Protein AF-A0A415V8I6-F1 (afdb_monomer_lite)

Foldseek 3Di:
DDLVVLLVVLLCQLVVVCVLVVLLVVLLVVLVCLQPPPPRDDDDDPDPPPPPDDDDADDDLVVLVPDDPPPCSVLLSLLNLLLVLLRSLLSLLVSLLVSLLVSQQDACPDPVVVVVVVVVDDPVSNLVSSLVSSLCSRLVSSLVSSVVSSVVCCVVVSPHDPSSVVLSVVLSVLSSLLSSLSSSVSSLQCRHPGNDPVSSVVSVVLQVVCRPDPVNDHSSVLSSVSSDSDPVVVNVVVSVVSSVVSNVVSVVVVVVVVVVVVVVVVVVD

Sequence (269 aa):
MRCEDMIKAEAYRVMKSKAPLLLIAAGFVLALLYSASYEPWRAYGTSDWLGDGVMGFFPNPQYGFGGIPGDLVKDGARYLSAVAPLAHSLFFPIVAVLVIGYAFRTPITGSQWLVSYARGMKTVQLLVARTLVSIVMLVGGFVLFSILVGAVQSASGIGMTMDMIGEFLLRLSLAALICTTLCLLLVLAISLFGNGAFVLSFIILLLYLGYGNPNMPLHLTWLATLASPRPIQFIVPGTLLFVALATVVPIVILGLCWAIKGAIRKRSI

pLDDT: mean 73.4, std 17.26, range [34.5, 95.75]

Secondary structure (DSSP, 8-state):
--HHHHHHHHHHHHHHT-HHHHHHHHHHHHHHHHHHSSTT-------TTSSS--------GGGGGSSS-TTHHHHHHHHHHHHGGGGGGGGHHHHHHHHHHHHT-S-TTSHHHHHHHHTT--HHHHHHHHHHHHIIIIIHHHHHHHHHHHHHHHHTT-PPPHHHHHHHHHHHHHHHHHHHHHHHHHHHHHHHH-S-HHHHHHHHHHHHHTTT-TTS--HHHHHHHHTSSS-HHHHHHHHHHHHHHHHHHHHHHHHHHHHHHHHHHHH--

Structure (mmCIF, N/CA/C/O backbone):
data_AF-A0A415V8I6-F1
#
_entry.id   AF-A0A415V8I6-F1
#
loop_
_atom_site.group_PDB
_atom_site.id
_atom_site.type_symbol
_atom_site.label_atom_id
_atom_site.label_alt_id
_atom_site.label_comp_id
_atom_site.label_asym_id
_atom_site.label_entity_id
_atom_site.label_seq_id
_atom_site.pdbx_PDB_ins_code
_atom_site.Cartn_x
_atom_site.Cartn_y
_atom_site.Cartn_z
_atom_site.occupancy
_atom_site.B_iso_or_equiv
_atom_site.auth_seq_id
_atom_site.auth_comp_id
_atom_site.auth_asym_id
_atom_site.auth_atom_id
_atom_site.pdbx_PDB_model_num
ATOM 1 N N . MET A 1 1 ? -3.384 9.608 28.395 1.00 64.44 1 MET A N 1
ATOM 2 C CA . MET A 1 1 ? -2.297 9.090 27.535 1.00 64.44 1 MET A CA 1
ATOM 3 C C . MET A 1 1 ? -2.157 10.019 26.339 1.00 64.44 1 MET A C 1
ATOM 5 O O . MET A 1 1 ? -3.185 10.364 25.758 1.00 64.44 1 MET A O 1
ATOM 9 N N . ARG A 1 2 ? -0.949 10.508 26.023 1.00 78.56 2 ARG A N 1
ATOM 10 C CA . ARG A 1 2 ? -0.743 11.347 24.828 1.00 78.56 2 ARG A CA 1
ATOM 11 C C . ARG A 1 2 ? -0.775 10.458 23.577 1.00 78.56 2 ARG A C 1
ATOM 13 O O . ARG A 1 2 ? -0.560 9.253 23.667 1.00 78.56 2 ARG A O 1
ATOM 20 N N . CYS A 1 3 ? -1.070 11.042 22.413 1.00 76.31 3 CYS A N 1
ATOM 21 C CA . CYS A 1 3 ? -1.126 10.295 21.145 1.00 76.31 3 CYS A CA 1
ATOM 22 C C . CYS A 1 3 ? 0.215 9.601 20.841 1.00 76.31 3 CYS A C 1
ATOM 24 O O . CYS A 1 3 ? 0.248 8.440 20.445 1.00 76.31 3 CYS A O 1
ATOM 26 N N . GLU A 1 4 ? 1.318 10.296 21.123 1.00 83.75 4 GLU A N 1
ATOM 27 C CA . GLU A 1 4 ? 2.682 9.796 20.955 1.00 83.75 4 GLU A CA 1
ATOM 28 C C . GLU A 1 4 ? 2.958 8.521 21.767 1.00 83.75 4 GLU A C 1
ATOM 30 O O . GLU A 1 4 ? 3.478 7.546 21.224 1.00 83.75 4 GLU A O 1
ATOM 35 N N . ASP A 1 5 ? 2.549 8.489 23.040 1.00 85.38 5 ASP A N 1
ATOM 36 C CA . ASP A 1 5 ? 2.733 7.321 23.911 1.00 85.38 5 ASP A CA 1
ATOM 37 C C . ASP A 1 5 ? 2.022 6.089 23.342 1.00 85.38 5 ASP A C 1
ATOM 39 O O . ASP A 1 5 ? 2.525 4.969 23.422 1.00 85.38 5 ASP A O 1
ATOM 43 N N . MET A 1 6 ? 0.856 6.298 22.725 1.00 84.50 6 MET A N 1
ATOM 44 C CA . MET A 1 6 ? 0.088 5.216 22.126 1.00 84.50 6 MET A CA 1
ATOM 45 C C . MET A 1 6 ? 0.688 4.731 20.807 1.00 84.50 6 MET A C 1
ATOM 47 O O . MET A 1 6 ? 0.693 3.528 20.566 1.00 84.50 6 MET A O 1
ATOM 51 N N . ILE A 1 7 ? 1.245 5.624 19.984 1.00 86.50 7 ILE A N 1
ATOM 52 C CA . ILE A 1 7 ? 2.002 5.226 18.786 1.00 86.50 7 ILE A CA 1
ATOM 53 C C . ILE A 1 7 ? 3.191 4.352 19.194 1.00 86.50 7 ILE A C 1
ATOM 55 O O . ILE A 1 7 ? 3.368 3.267 18.642 1.00 86.50 7 ILE A O 1
ATOM 59 N N . LYS A 1 8 ? 3.964 4.779 20.201 1.00 87.88 8 LYS A N 1
ATOM 60 C CA . LYS A 1 8 ? 5.104 4.008 20.725 1.00 87.88 8 LYS A CA 1
ATOM 61 C C . LYS A 1 8 ? 4.665 2.648 21.270 1.00 87.88 8 LYS A C 1
ATOM 63 O O . LYS A 1 8 ? 5.301 1.640 20.973 1.00 87.88 8 LYS A O 1
ATOM 68 N N . ALA A 1 9 ? 3.566 2.603 22.023 1.00 86.00 9 ALA A N 1
ATOM 69 C CA . ALA A 1 9 ? 3.032 1.360 22.575 1.00 86.00 9 ALA A CA 1
ATOM 70 C C . ALA A 1 9 ? 2.551 0.387 21.484 1.00 86.00 9 ALA A C 1
ATOM 72 O O . ALA A 1 9 ? 2.855 -0.806 21.547 1.00 86.00 9 ALA A O 1
ATOM 73 N N . GLU A 1 10 ? 1.838 0.882 20.468 1.00 86.88 10 GLU A N 1
ATOM 74 C CA . GLU A 1 10 ? 1.396 0.077 19.325 1.00 86.88 10 GLU A CA 1
ATOM 75 C C . GLU A 1 10 ? 2.594 -0.432 18.515 1.00 86.88 10 GLU A C 1
ATOM 77 O O . GLU A 1 10 ? 2.676 -1.630 18.247 1.00 86.88 10 GLU A O 1
ATOM 82 N N . ALA A 1 11 ? 3.562 0.435 18.203 1.00 86.81 11 ALA A N 1
ATOM 83 C CA . ALA A 1 11 ? 4.790 0.053 17.507 1.00 86.81 11 ALA A CA 1
ATOM 84 C C . ALA A 1 11 ? 5.544 -1.043 18.271 1.00 86.81 11 ALA A C 1
ATOM 86 O O . ALA A 1 11 ? 5.868 -2.086 17.703 1.00 86.81 11 ALA A O 1
ATOM 87 N N . TYR A 1 12 ? 5.751 -0.857 19.578 1.00 88.50 12 TYR A N 1
ATOM 88 C CA . TYR A 1 12 ? 6.402 -1.851 20.427 1.00 88.50 12 TYR A CA 1
ATOM 89 C C . TYR A 1 12 ? 5.649 -3.185 20.424 1.00 88.50 12 TYR A C 1
ATOM 91 O O . TYR A 1 12 ? 6.264 -4.239 20.252 1.00 88.50 12 TYR A O 1
ATOM 99 N N . ARG A 1 13 ? 4.315 -3.165 20.560 1.00 85.56 13 ARG A N 1
ATOM 100 C CA . ARG A 1 13 ? 3.497 -4.388 20.561 1.00 85.56 13 ARG A CA 1
ATOM 101 C C . ARG A 1 13 ? 3.648 -5.166 19.259 1.00 85.56 13 ARG A C 1
ATOM 103 O O . ARG A 1 13 ? 3.811 -6.385 19.301 1.00 85.56 13 ARG A O 1
ATOM 110 N N . VAL A 1 14 ? 3.583 -4.479 18.120 1.00 84.88 14 VAL A N 1
ATOM 111 C CA . VAL A 1 14 ? 3.684 -5.127 16.808 1.00 84.88 14 VAL A CA 1
ATOM 112 C C . VAL A 1 14 ? 5.092 -5.698 16.603 1.00 84.88 14 VAL A C 1
ATOM 114 O O . VAL A 1 14 ? 5.239 -6.880 16.273 1.00 84.88 14 VAL A O 1
ATOM 117 N N . MET A 1 15 ? 6.123 -4.911 16.916 1.00 85.19 15 MET A N 1
ATOM 118 C CA . MET A 1 15 ? 7.529 -5.291 16.740 1.00 85.19 15 MET A CA 1
ATOM 119 C C . MET A 1 15 ? 7.981 -6.417 17.677 1.00 85.19 15 MET A C 1
ATOM 121 O O . MET A 1 15 ? 8.801 -7.245 17.279 1.00 85.19 15 MET A O 1
ATOM 125 N N . LYS A 1 16 ? 7.416 -6.516 18.889 1.00 88.56 16 LYS A N 1
ATOM 126 C CA . LYS A 1 16 ? 7.783 -7.541 19.885 1.00 88.56 16 LYS A CA 1
ATOM 127 C C . LYS A 1 16 ? 7.679 -8.968 19.343 1.00 88.56 16 LYS A C 1
ATOM 129 O O . LYS A 1 16 ? 8.497 -9.814 19.686 1.00 88.56 16 LYS A O 1
ATOM 134 N N . SER A 1 17 ? 6.680 -9.244 18.508 1.00 82.00 17 SER A N 1
ATOM 135 C CA . SER A 1 17 ? 6.434 -10.595 17.992 1.00 82.00 17 SER A CA 1
ATOM 136 C C . SER A 1 17 ? 7.352 -11.007 16.838 1.00 82.00 17 SER A C 1
ATOM 138 O O . SER A 1 17 ? 7.381 -12.189 16.507 1.00 82.00 17 SER A O 1
ATOM 140 N N . LYS A 1 18 ? 8.062 -10.058 16.203 1.00 86.75 18 LYS A N 1
ATOM 141 C CA . LYS A 1 18 ? 8.854 -10.209 14.960 1.00 86.75 18 LYS A CA 1
ATOM 142 C C . LYS A 1 18 ? 8.114 -10.797 13.741 1.00 86.75 18 LYS A C 1
ATOM 144 O O . LYS A 1 18 ? 8.570 -10.602 12.621 1.00 86.75 18 LYS A O 1
ATOM 149 N N . ALA A 1 19 ? 6.964 -11.446 13.911 1.00 86.81 19 ALA A N 1
ATOM 150 C CA . ALA A 1 19 ? 6.165 -12.043 12.845 1.00 86.81 19 ALA A CA 1
ATOM 151 C C . ALA A 1 19 ? 5.754 -11.048 11.739 1.00 86.81 19 ALA A C 1
ATOM 153 O O . ALA A 1 19 ? 5.899 -11.399 10.573 1.00 86.81 19 ALA A O 1
ATOM 154 N N . PRO A 1 20 ? 5.336 -9.800 12.037 1.00 85.62 20 PRO A N 1
ATOM 155 C CA . PRO A 1 20 ? 5.106 -8.776 11.014 1.00 85.62 20 PRO A CA 1
ATOM 156 C C . PRO A 1 20 ? 6.325 -8.529 10.119 1.00 85.62 20 PRO A C 1
ATOM 158 O O . PRO A 1 20 ? 6.185 -8.464 8.903 1.00 85.62 20 PRO A O 1
ATOM 161 N N . LEU A 1 21 ? 7.524 -8.454 10.707 1.00 87.31 21 LEU A N 1
ATOM 162 C CA . LEU A 1 21 ? 8.767 -8.271 9.954 1.00 87.31 21 LEU A CA 1
ATOM 163 C C . LEU A 1 21 ? 9.081 -9.494 9.091 1.00 87.31 21 LEU A C 1
ATOM 165 O O . LEU A 1 21 ? 9.489 -9.335 7.948 1.00 87.31 21 LEU A O 1
ATOM 169 N N . LEU A 1 22 ? 8.854 -10.703 9.614 1.00 88.56 22 LEU A N 1
ATOM 170 C CA . LEU A 1 22 ? 9.026 -11.944 8.856 1.00 88.56 22 LEU A CA 1
ATOM 171 C C . LEU A 1 22 ? 8.062 -12.029 7.669 1.00 88.56 22 LEU A C 1
ATOM 173 O O . LEU A 1 22 ? 8.478 -12.446 6.597 1.00 88.56 22 LEU A O 1
ATOM 177 N N . LEU A 1 23 ? 6.805 -11.608 7.828 1.00 87.44 23 LEU A N 1
ATOM 178 C CA . LEU A 1 23 ? 5.825 -11.574 6.736 1.00 87.44 23 LEU A CA 1
ATOM 179 C C . LEU A 1 23 ? 6.202 -10.550 5.659 1.00 87.44 23 LEU A C 1
ATOM 181 O O . LEU A 1 23 ? 6.075 -10.844 4.473 1.00 87.44 23 LEU A O 1
ATOM 185 N N . ILE A 1 24 ? 6.703 -9.378 6.061 1.00 88.56 24 ILE A N 1
ATOM 186 C CA . ILE A 1 24 ? 7.233 -8.372 5.130 1.00 88.56 24 ILE A CA 1
ATOM 187 C C . ILE A 1 24 ? 8.442 -8.938 4.376 1.00 88.56 24 ILE A C 1
ATOM 189 O O . ILE A 1 24 ? 8.474 -8.899 3.148 1.00 88.56 24 ILE A O 1
ATOM 193 N N . ALA A 1 25 ? 9.403 -9.521 5.096 1.00 89.06 25 ALA A N 1
ATOM 194 C CA . ALA A 1 25 ? 10.590 -10.126 4.502 1.00 89.06 25 ALA A CA 1
ATOM 195 C C . ALA A 1 25 ? 10.232 -11.280 3.555 1.00 89.06 25 ALA A C 1
ATOM 197 O O . ALA A 1 25 ? 10.760 -11.342 2.451 1.00 89.06 25 ALA A O 1
ATOM 198 N N . ALA A 1 26 ? 9.297 -12.151 3.940 1.00 86.31 26 ALA A N 1
ATOM 199 C CA . ALA A 1 26 ? 8.800 -13.227 3.089 1.00 86.31 26 ALA A CA 1
ATOM 200 C C . ALA A 1 26 ? 8.132 -12.682 1.820 1.00 86.31 26 ALA A C 1
ATOM 202 O O . ALA A 1 26 ? 8.368 -13.213 0.739 1.00 86.31 26 ALA A O 1
ATOM 203 N N . GLY A 1 27 ? 7.360 -11.596 1.928 1.00 83.12 27 GLY A N 1
ATOM 204 C CA . GLY A 1 27 ? 6.791 -10.898 0.776 1.00 83.12 27 GLY A CA 1
ATOM 205 C C . GLY A 1 27 ? 7.859 -10.367 -0.182 1.00 83.12 27 GLY A C 1
ATOM 206 O O . GLY A 1 27 ? 7.731 -10.538 -1.392 1.00 83.12 27 GLY A O 1
ATOM 207 N N . PHE A 1 28 ? 8.941 -9.787 0.344 1.00 84.88 28 PHE A N 1
ATOM 208 C CA . PHE A 1 28 ? 10.071 -9.334 -0.472 1.00 84.88 28 PHE A CA 1
ATOM 209 C C . PHE A 1 28 ? 10.845 -10.485 -1.104 1.00 84.88 28 PHE A C 1
ATOM 211 O O . PHE A 1 28 ? 11.158 -10.418 -2.286 1.00 84.88 28 PHE A O 1
ATOM 218 N N . VAL A 1 29 ? 11.114 -11.560 -0.362 1.00 83.94 29 VAL A N 1
ATOM 219 C CA . VAL A 1 29 ? 11.754 -12.762 -0.913 1.00 83.94 29 VAL A CA 1
ATOM 220 C C . VAL A 1 29 ? 10.897 -13.356 -2.024 1.00 83.94 29 VAL A C 1
ATOM 222 O O . VAL A 1 29 ? 11.428 -13.681 -3.077 1.00 83.94 29 VAL A O 1
ATOM 225 N N . LEU A 1 30 ? 9.579 -13.443 -1.833 1.00 76.38 30 LEU A N 1
ATOM 226 C CA . LEU A 1 30 ? 8.660 -13.911 -2.864 1.00 76.38 30 LEU A CA 1
ATOM 227 C C . LEU A 1 30 ? 8.738 -13.013 -4.103 1.00 76.38 30 LEU A C 1
ATOM 229 O O . LEU A 1 30 ? 8.942 -13.509 -5.204 1.00 76.38 30 LEU A O 1
ATOM 233 N N . ALA A 1 31 ? 8.666 -11.694 -3.924 1.00 74.94 31 ALA A N 1
ATOM 234 C CA . ALA A 1 31 ? 8.804 -10.750 -5.025 1.00 74.94 31 ALA A CA 1
ATOM 235 C C . ALA A 1 31 ? 10.144 -10.886 -5.769 1.00 74.94 31 ALA A C 1
ATOM 237 O O . ALA A 1 31 ? 10.161 -10.824 -6.997 1.00 74.94 31 ALA A O 1
ATOM 238 N N . LEU A 1 32 ? 11.248 -11.118 -5.049 1.00 74.00 32 LEU A N 1
ATOM 239 C CA . LEU A 1 32 ? 12.560 -11.376 -5.645 1.00 74.00 32 LEU A CA 1
ATOM 240 C C . LEU A 1 32 ? 12.595 -12.708 -6.398 1.00 74.00 32 LEU A C 1
ATOM 242 O O . LEU A 1 32 ? 13.102 -12.755 -7.515 1.00 74.00 32 LEU A O 1
ATOM 246 N N . LEU A 1 33 ? 12.040 -13.777 -5.825 1.00 67.75 33 LEU A N 1
ATOM 247 C CA . LEU A 1 33 ? 11.979 -15.092 -6.465 1.00 67.75 33 LEU A CA 1
ATOM 248 C C . LEU A 1 33 ? 11.233 -15.007 -7.791 1.00 67.75 33 LEU A C 1
ATOM 250 O O . LEU A 1 33 ? 11.786 -15.392 -8.814 1.00 67.75 33 LEU A O 1
ATOM 254 N N . TYR A 1 34 ? 10.045 -14.403 -7.796 1.00 57.59 34 TYR A N 1
ATOM 255 C CA . TYR A 1 34 ? 9.298 -14.195 -9.034 1.00 57.59 34 TYR A CA 1
ATOM 256 C C . TYR A 1 34 ? 9.987 -13.216 -10.003 1.00 57.59 34 TYR A C 1
ATOM 258 O O . TYR A 1 34 ? 9.736 -13.278 -11.201 1.00 57.59 34 TYR A O 1
ATOM 266 N N . SER A 1 35 ? 10.885 -12.344 -9.526 1.00 55.59 35 SER A N 1
ATOM 267 C CA . SER A 1 35 ? 11.725 -11.522 -10.408 1.00 55.59 35 SER A CA 1
ATOM 268 C C . SER A 1 35 ? 12.921 -12.277 -11.009 1.00 55.59 35 SER A C 1
ATOM 270 O O . SER A 1 35 ? 13.440 -11.849 -12.035 1.00 55.59 35 SER A O 1
ATOM 272 N N . ALA A 1 36 ? 13.351 -13.391 -10.399 1.00 52.41 36 ALA A N 1
ATOM 273 C CA . ALA A 1 36 ? 14.543 -14.153 -10.783 1.00 52.41 36 ALA A CA 1
ATOM 274 C C . ALA A 1 36 ? 14.239 -15.455 -11.553 1.00 52.41 36 ALA A C 1
ATOM 276 O O . ALA A 1 36 ? 15.060 -15.902 -12.354 1.00 52.41 36 ALA A O 1
ATOM 277 N N . SER A 1 37 ? 13.087 -16.091 -11.323 1.00 44.25 37 SER A N 1
ATOM 278 C CA . SER A 1 37 ? 12.733 -17.377 -11.932 1.00 44.25 37 SER A CA 1
ATOM 279 C C . SER A 1 37 ? 11.959 -17.195 -13.244 1.00 44.25 37 SER A C 1
ATOM 281 O O . SER A 1 37 ? 10.754 -16.982 -13.209 1.00 44.25 37 SER A O 1
ATOM 283 N N . TYR A 1 38 ? 12.668 -17.348 -14.371 1.00 35.28 38 TYR A N 1
ATOM 284 C CA . TYR A 1 38 ? 12.176 -17.561 -15.747 1.00 35.28 38 TYR A CA 1
ATOM 285 C C . TYR A 1 38 ? 11.276 -16.478 -16.393 1.00 35.28 38 TYR A C 1
ATOM 287 O O . TYR A 1 38 ? 10.204 -16.139 -15.907 1.00 35.28 38 TYR A O 1
ATOM 295 N N . GLU A 1 39 ? 11.701 -16.013 -17.580 1.00 41.81 39 GLU A N 1
ATOM 296 C CA . GLU A 1 39 ? 10.922 -15.208 -18.551 1.00 41.81 39 GLU A CA 1
ATOM 297 C C . GLU A 1 39 ? 10.209 -13.972 -17.991 1.00 41.81 39 GLU A C 1
ATOM 299 O O . GLU A 1 39 ? 9.063 -13.702 -18.344 1.00 41.81 39 GLU A O 1
ATOM 304 N N . PRO A 1 40 ? 10.845 -13.244 -17.077 1.00 40.44 40 PRO A N 1
ATOM 305 C CA . PRO A 1 40 ? 10.239 -12.854 -15.825 1.00 40.44 40 PRO A CA 1
ATOM 306 C C . PRO A 1 40 ? 9.066 -11.937 -16.133 1.00 40.44 40 PRO A C 1
ATOM 308 O O . PRO A 1 40 ? 9.349 -10.761 -16.307 1.00 40.44 40 PRO A O 1
ATOM 311 N N . TRP A 1 41 ? 7.832 -12.499 -16.215 1.00 43.16 41 TRP A N 1
ATOM 312 C CA . TRP A 1 41 ? 6.488 -11.902 -16.042 1.00 43.16 41 TRP A CA 1
ATOM 313 C C . TRP A 1 41 ? 5.484 -11.681 -17.242 1.00 43.16 41 TRP A C 1
ATOM 315 O O . TRP A 1 41 ? 4.904 -10.610 -17.368 1.00 43.16 41 TRP A O 1
ATOM 325 N N . ARG A 1 42 ? 5.121 -12.651 -18.100 1.00 36.34 42 ARG A N 1
ATOM 326 C CA . ARG A 1 42 ? 4.003 -12.443 -19.077 1.00 36.34 42 ARG A CA 1
ATOM 327 C C . ARG A 1 42 ? 2.643 -12.205 -18.415 1.00 36.34 42 ARG A C 1
ATOM 329 O O . ARG A 1 42 ? 2.189 -13.059 -17.663 1.00 36.34 42 ARG A O 1
ATOM 336 N N . ALA A 1 43 ? 1.897 -11.207 -18.899 1.00 34.50 43 ALA A N 1
ATOM 337 C CA . ALA A 1 43 ? 0.489 -11.431 -19.206 1.00 34.50 43 ALA A CA 1
ATOM 338 C C . ALA A 1 43 ? 0.107 -10.734 -20.541 1.00 34.50 43 ALA A C 1
ATOM 340 O O . ALA A 1 43 ? -0.105 -9.529 -20.650 1.00 34.50 43 ALA A O 1
ATOM 341 N N . TYR A 1 44 ? 0.122 -11.534 -21.614 1.00 34.53 44 TYR A N 1
ATOM 342 C CA . TYR A 1 44 ? -0.378 -11.168 -22.940 1.00 34.53 44 TYR A CA 1
ATOM 343 C C . TYR A 1 44 ? -1.883 -11.439 -22.963 1.00 34.53 44 TYR A C 1
ATOM 345 O O . TYR A 1 44 ? -2.309 -12.576 -22.778 1.00 34.53 44 TYR A O 1
ATOM 353 N N . GLY A 1 45 ? -2.676 -10.398 -23.194 1.00 35.62 45 GLY A N 1
ATOM 354 C CA . GLY A 1 45 ? -4.096 -10.507 -23.500 1.00 35.62 45 GLY A CA 1
ATOM 355 C C . GLY A 1 45 ? -4.425 -9.526 -24.607 1.00 35.62 45 GLY A C 1
ATOM 356 O O . GLY A 1 45 ? -4.633 -8.347 -24.340 1.00 35.62 45 GLY A O 1
ATOM 357 N N . THR A 1 46 ? -4.441 -10.003 -25.849 1.00 36.47 46 THR A N 1
ATOM 358 C CA . THR A 1 46 ? -5.106 -9.312 -26.954 1.00 36.47 46 THR A CA 1
ATOM 359 C C . THR A 1 46 ? -6.599 -9.347 -26.654 1.00 36.47 46 THR A C 1
ATOM 361 O O . THR A 1 46 ? -7.273 -10.341 -26.914 1.00 36.47 46 THR A O 1
ATOM 364 N N . SER A 1 47 ? -7.108 -8.304 -26.013 1.00 35.97 47 SER A N 1
ATOM 365 C CA . SER A 1 47 ? -8.545 -8.086 -25.938 1.00 35.97 47 SER A CA 1
ATOM 366 C C . SER A 1 47 ? -8.804 -6.658 -26.378 1.00 35.97 47 SER A C 1
ATOM 368 O O . SER A 1 47 ? -8.182 -5.733 -25.852 1.00 35.97 47 SER A O 1
ATOM 370 N N . ASP A 1 48 ? -9.708 -6.504 -27.342 1.00 35.69 48 ASP A N 1
ATOM 371 C CA . ASP A 1 48 ? -10.060 -5.270 -28.065 1.00 35.69 48 ASP A CA 1
ATOM 372 C C . ASP A 1 48 ? -10.536 -4.099 -27.174 1.00 35.69 48 ASP A C 1
ATOM 374 O O . ASP A 1 48 ? -10.933 -3.046 -27.662 1.00 35.69 48 ASP A O 1
ATOM 378 N N . TRP A 1 49 ? -10.504 -4.261 -25.851 1.00 37.78 49 TRP A N 1
ATOM 379 C CA . TRP A 1 49 ? -11.223 -3.445 -24.877 1.00 37.78 49 TRP A CA 1
ATOM 380 C C . TRP A 1 49 ? -10.330 -2.519 -24.039 1.00 37.78 49 TRP A C 1
ATOM 382 O O . TRP A 1 49 ? -10.859 -1.669 -23.327 1.00 37.78 49 TRP A O 1
ATOM 392 N N . LEU A 1 50 ? -8.995 -2.647 -24.097 1.00 37.94 50 LEU A N 1
ATOM 393 C CA . LEU A 1 50 ? -8.071 -1.817 -23.296 1.00 37.94 50 LEU A CA 1
ATOM 394 C C . LEU A 1 50 ? -7.071 -0.972 -24.102 1.00 37.94 50 LEU A C 1
ATOM 396 O O . LEU A 1 50 ? -6.275 -0.253 -23.483 1.00 37.94 50 LEU A O 1
ATOM 400 N N . GLY A 1 51 ? -7.112 -1.032 -25.441 1.00 35.56 51 GLY A N 1
ATOM 401 C CA . GLY A 1 51 ? -5.984 -0.624 -26.286 1.00 35.56 51 GLY A CA 1
ATOM 402 C C . GLY A 1 51 ? -4.766 -1.512 -26.011 1.00 35.56 51 GLY A C 1
ATOM 403 O O . GLY A 1 51 ? -4.691 -2.150 -24.960 1.00 35.56 51 GLY A O 1
ATOM 404 N N . ASP A 1 52 ? -3.828 -1.609 -26.947 1.00 37.03 52 ASP A N 1
ATOM 405 C CA . ASP A 1 52 ? -2.695 -2.531 -26.831 1.00 37.03 52 ASP A CA 1
ATOM 406 C C . ASP A 1 52 ? -2.049 -2.541 -25.428 1.00 37.03 52 ASP A C 1
ATOM 408 O O . ASP A 1 52 ? -1.590 -1.524 -24.903 1.00 37.03 52 ASP A O 1
ATOM 412 N N . GLY A 1 53 ? -2.052 -3.732 -24.819 1.00 42.12 53 GLY A N 1
ATOM 413 C CA . GLY A 1 53 ? -1.191 -4.131 -23.709 1.00 42.12 53 GLY A CA 1
ATOM 414 C C . GLY A 1 53 ? -1.501 -3.543 -22.333 1.00 42.12 53 GLY A C 1
ATOM 415 O O . GLY A 1 53 ? -0.858 -2.583 -21.923 1.00 42.12 53 GLY A O 1
ATOM 416 N N . VAL A 1 54 ? -2.348 -4.213 -21.541 1.00 43.47 54 VAL A N 1
ATOM 417 C CA . VAL A 1 54 ? -2.101 -4.358 -20.091 1.00 43.47 54 VAL A CA 1
ATOM 418 C C . VAL A 1 54 ? -2.653 -5.686 -19.604 1.00 43.47 54 VAL A C 1
ATOM 420 O O . VAL A 1 54 ? -3.859 -5.894 -19.522 1.00 43.47 54 VAL A O 1
ATOM 423 N N . MET A 1 55 ? -1.749 -6.547 -19.174 1.00 39.47 55 MET A N 1
ATOM 424 C CA . MET A 1 55 ? -2.045 -7.584 -18.209 1.00 39.47 55 MET A CA 1
ATOM 425 C C . MET A 1 55 ? -0.745 -7.704 -17.392 1.00 39.47 55 MET A C 1
ATOM 427 O O . MET A 1 55 ? 0.352 -7.777 -17.947 1.00 39.47 55 MET A O 1
ATOM 431 N N . GLY A 1 56 ? -0.828 -7.475 -16.083 1.00 40.88 56 GLY A N 1
ATOM 432 C CA . GLY A 1 56 ? 0.342 -7.080 -15.298 1.00 40.88 56 GLY A CA 1
ATOM 433 C C . GLY A 1 56 ? 1.233 -8.258 -14.944 1.00 40.88 56 GLY A C 1
ATOM 434 O O . GLY A 1 56 ? 0.747 -9.144 -14.259 1.00 40.88 56 GLY A O 1
ATOM 435 N N . PHE A 1 57 ? 2.496 -8.209 -15.372 1.00 48.69 57 PHE A N 1
ATOM 436 C CA . PHE A 1 57 ? 3.752 -8.276 -14.600 1.00 48.69 57 PHE A CA 1
ATOM 437 C C . PHE A 1 57 ? 4.933 -7.896 -15.601 1.00 48.69 57 PHE A C 1
ATOM 439 O O . PHE A 1 57 ? 4.649 -7.923 -16.787 1.00 48.69 57 PHE A O 1
ATOM 446 N N . PHE A 1 58 ? 6.179 -7.481 -15.214 1.00 43.16 58 PHE A N 1
ATOM 447 C CA . PHE A 1 58 ? 7.498 -7.504 -15.984 1.00 43.16 58 PHE A CA 1
ATOM 448 C C . PHE A 1 58 ? 8.652 -6.678 -15.367 1.00 43.16 58 PHE A C 1
ATOM 450 O O . PHE A 1 58 ? 8.451 -5.519 -15.015 1.00 43.16 58 PHE A O 1
ATOM 457 N N . PRO A 1 59 ? 9.877 -7.264 -15.241 1.00 39.84 59 PRO A N 1
ATOM 458 C CA . PRO A 1 59 ? 10.951 -6.911 -16.178 1.00 39.84 59 PRO A CA 1
ATOM 459 C C . PRO A 1 59 ? 11.914 -8.045 -16.618 1.00 39.84 59 PRO A C 1
ATOM 461 O O . PRO A 1 59 ? 12.647 -8.585 -15.797 1.00 39.84 59 PRO A O 1
ATOM 464 N N . ASN A 1 60 ? 12.057 -8.263 -17.940 1.00 44.44 60 ASN A N 1
ATOM 465 C CA . ASN A 1 60 ? 13.363 -8.571 -18.554 1.00 44.44 60 ASN A CA 1
ATOM 466 C C . ASN A 1 60 ? 13.865 -7.334 -19.332 1.00 44.44 60 ASN A C 1
ATOM 468 O O . ASN A 1 60 ? 13.387 -7.085 -20.442 1.00 44.44 60 ASN A O 1
ATOM 472 N N . PRO A 1 61 ? 14.840 -6.577 -18.807 1.00 42.50 61 PRO A N 1
ATOM 473 C CA . PRO A 1 61 ? 15.422 -5.426 -19.500 1.00 42.50 61 PRO A CA 1
ATOM 474 C C . PRO A 1 61 ? 16.225 -5.802 -20.763 1.00 42.50 61 PRO A C 1
ATOM 476 O O . PRO A 1 61 ? 16.472 -4.938 -21.600 1.00 42.50 61 PRO A O 1
ATOM 479 N N . GLN A 1 62 ? 16.592 -7.075 -20.961 1.00 40.88 62 GLN A N 1
ATOM 480 C CA . GLN A 1 62 ? 17.314 -7.547 -22.152 1.00 40.88 62 GLN A CA 1
ATOM 481 C C . GLN A 1 62 ? 16.418 -7.698 -23.398 1.00 40.88 62 GLN A C 1
ATOM 483 O O . GLN A 1 62 ? 16.931 -7.758 -24.511 1.00 40.88 62 GLN A O 1
ATOM 488 N N . TYR A 1 63 ? 15.085 -7.712 -23.256 1.00 44.31 63 TYR A N 1
ATOM 489 C CA . TYR A 1 63 ? 14.165 -7.904 -24.392 1.00 44.31 63 TYR A CA 1
ATOM 490 C C . TYR A 1 63 ? 13.946 -6.641 -25.242 1.00 44.31 63 TYR A C 1
ATOM 492 O O . TYR A 1 63 ? 13.551 -6.743 -26.403 1.00 44.31 63 TYR A O 1
ATOM 500 N N . GLY A 1 64 ? 14.258 -5.455 -24.705 1.00 40.69 64 GLY A N 1
ATOM 501 C CA . GLY A 1 64 ? 14.223 -4.197 -25.459 1.00 40.69 64 GLY A CA 1
ATOM 502 C C . GLY A 1 64 ? 15.233 -4.143 -26.611 1.00 40.69 64 GLY A C 1
ATOM 503 O O . GLY A 1 64 ? 15.123 -3.286 -27.475 1.00 40.69 64 GLY A O 1
ATOM 504 N N . PHE A 1 65 ? 16.191 -5.069 -26.668 1.00 39.38 65 PHE A N 1
ATOM 505 C CA . PHE A 1 65 ? 17.293 -5.019 -27.628 1.00 39.38 65 PHE A CA 1
ATOM 506 C C . PHE A 1 65 ? 17.156 -6.003 -28.805 1.00 39.38 65 PHE A C 1
ATOM 508 O O . PHE A 1 65 ? 18.034 -6.025 -29.663 1.00 39.38 65 PHE A O 1
ATOM 515 N N . GLY A 1 66 ? 16.083 -6.810 -28.873 1.00 37.75 66 GLY A N 1
ATOM 516 C CA . GLY A 1 66 ? 16.051 -8.009 -29.728 1.00 37.75 66 GLY A CA 1
ATOM 517 C C . GLY A 1 66 ? 14.996 -8.121 -30.839 1.00 37.75 66 GLY A C 1
ATOM 518 O O . GLY A 1 66 ? 15.022 -9.128 -31.540 1.00 37.75 66 GLY A O 1
ATOM 519 N N . GLY A 1 67 ? 14.067 -7.176 -31.042 1.00 39.81 67 GLY A N 1
ATOM 520 C CA . GLY A 1 67 ? 13.049 -7.389 -32.094 1.00 39.81 67 GLY A CA 1
ATOM 521 C C . GLY A 1 67 ? 11.885 -6.407 -32.223 1.00 39.81 67 GLY A C 1
ATOM 522 O O . GLY A 1 67 ? 10.861 -6.774 -32.788 1.00 39.81 67 GLY A O 1
ATOM 523 N N . ILE A 1 68 ? 11.997 -5.181 -31.711 1.00 38.16 68 ILE A N 1
ATOM 524 C CA . ILE A 1 68 ? 10.951 -4.153 -31.851 1.00 38.16 68 ILE A CA 1
ATOM 525 C C . ILE A 1 68 ? 11.515 -3.024 -32.742 1.00 38.16 68 ILE A C 1
ATOM 527 O O . ILE A 1 68 ? 12.711 -2.736 -32.650 1.00 38.16 68 ILE A O 1
ATOM 531 N N . PRO A 1 69 ? 10.712 -2.388 -33.621 1.00 36.50 69 PRO A N 1
ATOM 532 C CA . PRO A 1 69 ? 11.160 -1.256 -34.434 1.00 36.50 69 PRO A CA 1
ATOM 533 C C . PRO A 1 69 ? 11.803 -0.157 -33.569 1.00 36.50 69 PRO A C 1
ATOM 535 O O . PRO A 1 69 ? 11.262 0.215 -32.526 1.00 36.50 69 PRO A O 1
ATOM 538 N N . GLY A 1 70 ? 12.965 0.346 -34.002 1.00 38.66 70 GLY A N 1
ATOM 539 C CA . GLY A 1 70 ? 13.948 1.058 -33.167 1.00 38.66 70 GLY A CA 1
ATOM 540 C C . GLY A 1 70 ? 13.501 2.347 -32.465 1.00 38.66 70 GLY A C 1
ATOM 541 O O . GLY A 1 70 ? 14.206 2.802 -31.564 1.00 38.66 70 GLY A O 1
ATOM 542 N N . ASP A 1 71 ? 12.339 2.901 -32.812 1.00 39.34 71 ASP A N 1
ATOM 543 C CA . ASP A 1 71 ? 11.801 4.115 -32.188 1.00 39.34 71 ASP A CA 1
ATOM 544 C C . ASP A 1 71 ? 10.811 3.806 -31.047 1.00 39.34 71 ASP A C 1
ATOM 546 O O . ASP A 1 71 ? 10.906 4.413 -29.983 1.00 39.34 71 ASP A O 1
ATOM 550 N N . LEU A 1 72 ? 9.967 2.768 -31.173 1.00 40.19 72 LEU A N 1
ATOM 551 C CA . LEU A 1 72 ? 9.139 2.265 -30.058 1.00 40.19 72 LEU A CA 1
ATOM 552 C C . LEU A 1 72 ? 9.978 1.575 -28.971 1.00 40.19 72 LEU A C 1
ATOM 554 O O . LEU A 1 72 ? 9.587 1.544 -27.804 1.00 40.19 72 LEU A O 1
ATOM 558 N N . VAL A 1 73 ? 11.151 1.052 -29.340 1.00 44.97 73 VAL A N 1
ATOM 559 C CA . VAL A 1 73 ? 12.129 0.480 -28.404 1.00 44.97 73 VAL A CA 1
ATOM 560 C C . VAL A 1 73 ? 12.646 1.513 -27.415 1.00 44.97 73 VAL A C 1
ATOM 562 O O . VAL A 1 73 ? 12.804 1.187 -26.244 1.00 44.97 73 VAL A O 1
ATOM 565 N N . LYS A 1 74 ? 12.934 2.743 -27.853 1.00 48.88 74 LYS A N 1
ATOM 566 C CA . LYS A 1 74 ? 13.591 3.741 -26.996 1.00 48.88 74 LYS A CA 1
ATOM 567 C C . LYS A 1 74 ? 12.650 4.259 -25.913 1.00 48.88 74 LYS A C 1
ATOM 569 O O . LYS A 1 74 ? 13.020 4.258 -24.738 1.00 48.88 74 LYS A O 1
ATOM 574 N N . ASP A 1 75 ? 11.423 4.606 -26.293 1.00 53.53 75 ASP A N 1
ATOM 575 C CA . ASP A 1 75 ? 10.398 5.035 -25.339 1.00 53.53 75 ASP A CA 1
ATOM 576 C C . ASP A 1 75 ? 9.900 3.857 -24.490 1.00 53.53 75 ASP A C 1
ATOM 578 O O . ASP A 1 75 ? 9.799 3.966 -23.268 1.00 53.53 75 ASP A O 1
ATOM 582 N N . GLY A 1 76 ? 9.704 2.680 -25.091 1.00 58.69 76 GLY A N 1
ATOM 583 C CA . GLY A 1 76 ? 9.355 1.458 -24.364 1.00 58.69 76 GLY A CA 1
ATOM 584 C C . GLY A 1 76 ? 10.411 1.050 -23.332 1.00 58.69 76 GLY A C 1
ATOM 585 O O . GLY A 1 76 ? 10.071 0.769 -22.185 1.00 58.69 76 GLY A O 1
ATOM 586 N N . ALA A 1 77 ? 11.699 1.074 -23.685 1.00 58.25 77 ALA A N 1
ATOM 587 C CA . ALA A 1 77 ? 12.802 0.750 -22.776 1.00 58.25 77 ALA A CA 1
ATOM 588 C C . ALA A 1 77 ? 12.931 1.760 -21.628 1.00 58.25 77 ALA A C 1
ATOM 590 O O . ALA A 1 77 ? 13.246 1.364 -20.500 1.00 58.25 77 ALA A O 1
ATOM 591 N N . ARG A 1 78 ? 12.638 3.044 -21.880 1.00 63.94 78 ARG A N 1
ATOM 592 C CA . ARG A 1 78 ? 12.543 4.080 -20.840 1.00 63.94 78 ARG A CA 1
ATOM 593 C C . ARG A 1 78 ? 11.465 3.731 -19.817 1.00 63.94 78 ARG A C 1
ATOM 595 O O . ARG A 1 78 ? 11.761 3.686 -18.622 1.00 63.94 78 ARG A O 1
ATOM 602 N N . TYR A 1 79 ? 10.254 3.420 -20.276 1.00 65.12 79 TYR A N 1
ATOM 603 C CA . TYR A 1 79 ? 9.138 3.070 -19.394 1.00 65.12 79 TYR A CA 1
ATOM 604 C C . TYR A 1 79 ? 9.373 1.758 -18.649 1.00 65.12 79 TYR A C 1
ATOM 606 O O . TYR A 1 79 ? 9.164 1.691 -17.440 1.00 65.12 79 TYR A O 1
ATOM 614 N N . LEU A 1 80 ? 9.872 0.732 -19.338 1.00 67.94 80 LEU A N 1
ATOM 615 C CA . LEU A 1 80 ? 10.200 -0.558 -18.731 1.00 67.94 80 LEU A CA 1
ATOM 616 C C . LEU A 1 80 ? 11.254 -0.407 -17.636 1.00 67.94 80 LEU A C 1
ATOM 618 O O . LEU A 1 80 ? 11.101 -0.985 -16.565 1.00 67.94 80 LEU A O 1
ATOM 622 N N . SER A 1 81 ? 12.279 0.418 -17.861 1.00 67.94 81 SER A N 1
ATOM 623 C CA . SER A 1 81 ? 13.318 0.661 -16.860 1.00 67.94 81 SER A CA 1
ATOM 624 C C . SER A 1 81 ? 12.758 1.347 -15.615 1.00 67.94 81 SER A C 1
ATOM 626 O O . SER A 1 81 ? 13.082 0.920 -14.512 1.00 67.94 81 SER A O 1
ATOM 628 N N . ALA A 1 82 ? 11.889 2.353 -15.768 1.00 73.69 82 ALA A N 1
ATOM 629 C CA . ALA A 1 82 ? 11.269 3.072 -14.648 1.00 73.69 82 ALA A CA 1
ATOM 630 C C . ALA A 1 82 ? 10.220 2.244 -13.879 1.00 73.69 82 ALA A C 1
ATOM 632 O O . ALA A 1 82 ? 9.949 2.507 -12.709 1.00 73.69 82 ALA A O 1
ATOM 633 N N . VAL A 1 83 ? 9.613 1.255 -14.532 1.00 72.56 83 VAL A N 1
ATOM 634 C CA . VAL A 1 83 ? 8.528 0.431 -13.982 1.00 72.56 83 VAL A CA 1
ATOM 635 C C . VAL A 1 83 ? 9.032 -0.877 -13.372 1.00 72.56 83 VAL A C 1
ATOM 637 O O . VAL A 1 83 ? 8.446 -1.361 -12.404 1.00 72.56 83 VAL A O 1
ATOM 640 N N . ALA A 1 84 ? 10.137 -1.420 -13.885 1.00 70.50 84 ALA A N 1
ATOM 641 C CA . ALA A 1 84 ? 10.759 -2.659 -13.424 1.00 70.50 84 ALA A CA 1
ATOM 642 C C . ALA A 1 84 ? 10.903 -2.751 -11.889 1.00 70.50 84 ALA A C 1
ATOM 644 O O . ALA A 1 84 ? 10.485 -3.764 -11.314 1.00 70.50 84 ALA A O 1
ATOM 645 N N . PRO A 1 85 ? 11.367 -1.701 -11.177 1.00 74.88 85 PRO A N 1
ATOM 646 C CA . PRO A 1 85 ? 11.502 -1.773 -9.727 1.00 74.88 85 PRO A CA 1
ATOM 647 C C . PRO A 1 85 ? 10.163 -1.809 -8.982 1.00 74.88 85 PRO A C 1
ATOM 649 O O . PRO A 1 85 ? 10.149 -2.146 -7.805 1.00 74.88 85 PRO A O 1
ATOM 652 N N . LEU A 1 86 ? 9.039 -1.487 -9.633 1.00 78.25 86 LEU A N 1
ATOM 653 C CA . LEU A 1 86 ? 7.694 -1.450 -9.046 1.00 78.25 86 LEU A CA 1
ATOM 654 C C . LEU A 1 86 ? 6.869 -2.714 -9.300 1.00 78.25 86 LEU A C 1
ATOM 656 O O . LEU A 1 86 ? 5.760 -2.814 -8.774 1.00 78.25 86 LEU A O 1
ATOM 660 N N . ALA A 1 87 ? 7.383 -3.698 -10.042 1.00 73.94 87 ALA A N 1
ATOM 661 C CA . ALA A 1 87 ? 6.650 -4.934 -10.341 1.00 73.94 87 ALA A CA 1
ATOM 662 C C . ALA A 1 87 ? 6.161 -5.657 -9.068 1.00 73.94 87 ALA A C 1
ATOM 664 O O . ALA A 1 87 ? 5.051 -6.186 -9.015 1.00 73.94 87 ALA A O 1
ATOM 665 N N . HIS A 1 88 ? 6.952 -5.599 -7.994 1.00 78.56 88 HIS A N 1
ATOM 666 C CA . HIS A 1 88 ? 6.614 -6.205 -6.707 1.00 78.56 88 HIS A CA 1
ATOM 667 C C . HIS A 1 88 ? 5.435 -5.534 -5.974 1.00 78.56 88 HIS A C 1
ATOM 669 O O . HIS A 1 88 ? 4.915 -6.098 -5.008 1.00 78.56 88 HIS A O 1
ATOM 675 N N . SER A 1 89 ? 4.994 -4.348 -6.403 1.00 81.88 89 SER A N 1
ATOM 676 C CA . SER A 1 89 ? 3.870 -3.628 -5.787 1.00 81.88 89 SER A CA 1
ATOM 677 C C . SER A 1 89 ? 2.563 -4.425 -5.808 1.00 81.88 89 SER A C 1
ATOM 679 O O . SER A 1 89 ? 1.727 -4.258 -4.923 1.00 81.88 89 SER A O 1
ATOM 681 N N . LEU A 1 90 ? 2.422 -5.374 -6.737 1.00 77.62 90 LEU A N 1
ATOM 682 C CA . LEU A 1 90 ? 1.278 -6.284 -6.823 1.00 77.62 90 LEU A CA 1
ATOM 683 C C . LEU A 1 90 ? 1.172 -7.252 -5.633 1.00 77.62 90 LEU A C 1
ATOM 685 O O . LEU A 1 90 ? 0.073 -7.698 -5.307 1.00 77.62 90 LEU A O 1
ATOM 689 N N . PHE A 1 91 ? 2.276 -7.536 -4.933 1.00 80.44 91 PHE A N 1
ATOM 690 C CA . PHE A 1 91 ? 2.254 -8.347 -3.707 1.00 80.44 91 PHE A CA 1
ATOM 691 C C . PHE A 1 91 ? 1.888 -7.533 -2.467 1.00 80.44 91 PHE A C 1
ATOM 693 O O . PHE A 1 91 ? 1.502 -8.113 -1.448 1.00 80.44 91 PHE A O 1
ATOM 700 N N . PHE A 1 92 ? 1.984 -6.200 -2.535 1.00 88.38 92 PHE A N 1
ATOM 701 C CA . PHE A 1 92 ? 1.749 -5.332 -1.385 1.00 88.38 92 PHE A CA 1
ATOM 702 C C . PHE A 1 92 ? 0.384 -5.579 -0.728 1.00 88.38 92 PHE A C 1
ATOM 704 O O . PHE A 1 92 ? 0.362 -5.747 0.492 1.00 88.38 92 PHE A O 1
ATOM 711 N N . PRO A 1 93 ? -0.746 -5.671 -1.465 1.00 87.69 93 PRO A N 1
ATOM 712 C CA . PRO A 1 93 ? -2.044 -5.862 -0.829 1.00 87.69 93 PRO A CA 1
ATOM 713 C C . PRO A 1 93 ? -2.136 -7.156 -0.017 1.00 87.69 93 PRO A C 1
ATOM 715 O O . PRO A 1 93 ? -2.686 -7.148 1.081 1.00 87.69 93 PRO A O 1
ATOM 718 N N . ILE A 1 94 ? -1.536 -8.245 -0.504 1.00 84.56 94 ILE A N 1
ATOM 719 C CA . ILE A 1 94 ? -1.518 -9.538 0.192 1.00 84.56 94 ILE A CA 1
ATOM 720 C C . ILE A 1 94 ? -0.700 -9.427 1.484 1.00 84.56 94 ILE A C 1
ATOM 722 O O . ILE A 1 94 ? -1.184 -9.779 2.562 1.00 84.56 94 ILE A O 1
ATOM 726 N N . VAL A 1 95 ? 0.516 -8.879 1.396 1.00 88.62 95 VAL A N 1
ATOM 727 C CA . VAL A 1 95 ? 1.396 -8.676 2.560 1.00 88.62 95 VAL A CA 1
ATOM 728 C C . VAL A 1 95 ? 0.729 -7.760 3.588 1.00 88.62 95 VAL A C 1
ATOM 730 O O . VAL A 1 95 ? 0.738 -8.064 4.781 1.00 88.62 95 VAL A O 1
ATOM 733 N N . ALA A 1 96 ? 0.093 -6.676 3.141 1.00 91.06 96 ALA A N 1
ATOM 734 C CA . ALA A 1 96 ? -0.593 -5.726 4.007 1.00 91.06 96 ALA A CA 1
ATOM 735 C C . ALA A 1 96 ? -1.743 -6.380 4.783 1.00 91.06 96 ALA A C 1
ATOM 737 O O . ALA A 1 96 ? -1.847 -6.179 5.994 1.00 91.06 96 ALA A O 1
ATOM 738 N N . VAL A 1 97 ? -2.567 -7.209 4.131 1.00 89.31 97 VAL A N 1
ATOM 739 C CA . VAL A 1 97 ? -3.651 -7.947 4.804 1.00 89.31 97 VAL A CA 1
ATOM 740 C C . VAL A 1 97 ? -3.102 -8.882 5.877 1.00 89.31 97 VAL A C 1
ATOM 742 O O . VAL A 1 97 ? -3.596 -8.871 7.005 1.00 89.31 97 VAL A O 1
ATOM 745 N N . LEU A 1 98 ? -2.062 -9.659 5.560 1.00 88.44 98 LEU A N 1
ATOM 746 C CA . LEU A 1 98 ? -1.459 -10.603 6.505 1.00 88.44 98 LEU A CA 1
ATOM 747 C C . LEU A 1 98 ? -0.836 -9.882 7.706 1.00 88.44 98 LEU A C 1
ATOM 749 O O . LEU A 1 98 ? -1.066 -10.265 8.855 1.00 88.44 98 LEU A O 1
ATOM 753 N N . VAL A 1 99 ? -0.084 -8.810 7.456 1.00 89.81 99 VAL A N 1
ATOM 754 C CA . VAL A 1 99 ? 0.606 -8.039 8.497 1.00 89.81 99 VAL A CA 1
ATOM 755 C C . VAL A 1 99 ? -0.385 -7.305 9.395 1.00 89.81 99 VAL A C 1
ATOM 757 O O . VAL A 1 99 ? -0.295 -7.428 10.615 1.00 89.81 99 VAL A O 1
ATOM 760 N N . ILE A 1 100 ? -1.353 -6.579 8.829 1.00 90.69 100 ILE A N 1
ATOM 761 C CA . ILE A 1 100 ? -2.352 -5.818 9.601 1.00 90.69 100 ILE A CA 1
ATOM 762 C C . ILE A 1 100 ? -3.297 -6.782 10.333 1.00 90.69 100 ILE A C 1
ATOM 764 O O . ILE A 1 100 ? -3.589 -6.581 11.515 1.00 90.69 100 ILE A O 1
ATOM 768 N N . GLY A 1 101 ? -3.708 -7.872 9.677 1.00 87.19 101 GLY A N 1
ATOM 769 C CA . GLY A 1 101 ? -4.537 -8.924 10.270 1.00 87.19 101 GLY A CA 1
ATOM 770 C C . GLY A 1 101 ? -3.855 -9.627 11.441 1.00 87.19 101 GLY A C 1
ATOM 771 O O . GLY A 1 101 ? -4.510 -9.975 12.428 1.00 87.19 101 GLY A O 1
ATOM 772 N N . TYR A 1 102 ? -2.531 -9.785 11.380 1.00 86.75 102 TYR A N 1
ATOM 773 C CA . TYR A 1 102 ? -1.733 -10.274 12.498 1.00 86.75 102 TYR A CA 1
ATOM 774 C C . TYR A 1 102 ? -1.556 -9.211 13.592 1.00 86.75 102 TYR A C 1
ATOM 776 O O . TYR A 1 102 ? -1.692 -9.525 14.774 1.00 86.75 102 TYR A O 1
ATOM 784 N N . ALA A 1 103 ? -1.238 -7.969 13.222 1.00 86.06 103 ALA A N 1
ATOM 785 C CA . ALA A 1 103 ? -0.871 -6.889 14.141 1.00 86.06 103 ALA A CA 1
ATOM 786 C C . ALA A 1 103 ? -2.038 -6.399 15.016 1.00 86.06 103 ALA A C 1
ATOM 788 O O . ALA A 1 103 ? -1.827 -5.987 16.165 1.00 86.06 103 ALA A O 1
ATOM 789 N N . PHE A 1 104 ? -3.266 -6.453 14.491 1.00 85.56 104 PHE A N 1
ATOM 790 C CA . PHE A 1 104 ? -4.460 -5.876 15.119 1.00 85.56 104 PHE A CA 1
ATOM 791 C C . PHE A 1 104 ? -5.602 -6.884 15.240 1.00 85.56 104 PHE A C 1
ATOM 793 O O . PHE A 1 104 ? -6.747 -6.580 14.923 1.00 85.56 104 PHE A O 1
ATOM 800 N N . ARG A 1 105 ? -5.296 -8.086 15.741 1.00 76.56 105 ARG A N 1
ATOM 801 C CA . ARG A 1 105 ? -6.264 -9.193 15.854 1.00 76.56 105 ARG A CA 1
ATOM 802 C C . ARG A 1 105 ? -7.546 -8.832 16.604 1.00 76.56 105 ARG A C 1
ATOM 804 O O . ARG A 1 105 ? -8.610 -9.369 16.315 1.00 76.56 105 ARG A O 1
ATOM 811 N N . THR A 1 106 ? -7.432 -7.956 17.599 1.00 74.38 106 THR A N 1
ATOM 812 C CA . THR A 1 106 ? -8.532 -7.627 18.499 1.00 74.38 106 THR A CA 1
ATOM 813 C C . THR A 1 106 ? -9.341 -6.430 17.991 1.00 74.38 106 THR A C 1
ATOM 815 O O . THR A 1 106 ? -8.779 -5.337 17.793 1.00 74.38 106 THR A O 1
ATOM 818 N N . PRO A 1 107 ? -10.666 -6.606 17.807 1.00 79.56 107 PRO A N 1
ATOM 819 C CA . PRO A 1 107 ? -11.540 -5.519 17.402 1.00 79.56 107 PRO A CA 1
ATOM 820 C C . PRO A 1 107 ? -11.719 -4.505 18.536 1.00 79.56 107 PRO A C 1
ATOM 822 O O . PRO A 1 107 ? -11.659 -4.835 19.723 1.00 79.56 107 PRO A O 1
ATOM 825 N N . ILE A 1 108 ? -12.034 -3.267 18.160 1.00 74.25 108 ILE A N 1
ATOM 826 C CA . ILE A 1 108 ? -12.325 -2.130 19.054 1.00 74.25 108 ILE A CA 1
ATOM 827 C C . ILE A 1 108 ? -13.720 -2.274 19.718 1.00 74.25 108 ILE A C 1
ATOM 829 O O . ILE A 1 108 ? -14.241 -1.384 20.384 1.00 74.25 108 ILE A O 1
ATOM 833 N N . THR A 1 109 ? -14.357 -3.430 19.579 1.00 71.50 109 THR A N 1
ATOM 834 C CA . THR A 1 109 ? -15.583 -3.819 20.290 1.00 71.50 109 THR A CA 1
ATOM 835 C C . THR A 1 109 ? -15.342 -4.940 21.304 1.00 71.50 109 THR A C 1
ATOM 837 O O . THR A 1 109 ? -16.252 -5.279 22.054 1.00 71.50 109 THR A O 1
ATOM 840 N N . GLY A 1 110 ? -14.127 -5.499 21.366 1.00 70.62 110 GLY A N 1
ATOM 841 C CA . GLY A 1 110 ? -13.793 -6.609 22.257 1.00 70.62 110 GLY A CA 1
ATOM 842 C C . GLY A 1 110 ? -13.618 -6.208 23.727 1.00 70.62 110 GLY A C 1
ATOM 843 O O . GLY A 1 110 ? -13.336 -5.055 24.059 1.00 70.62 110 GLY A O 1
ATOM 844 N N . SER A 1 111 ? -13.706 -7.194 24.624 1.00 71.75 111 SER A N 1
ATOM 845 C CA . SER A 1 111 ? -13.543 -7.023 26.079 1.00 71.75 111 SER A CA 1
ATOM 846 C C . SER A 1 111 ? -12.205 -6.394 26.479 1.00 71.75 111 SER A C 1
ATOM 848 O O . SER A 1 111 ? -12.157 -5.548 27.369 1.00 71.75 111 SER A O 1
ATOM 850 N N . GLN A 1 112 ? -11.123 -6.727 25.771 1.00 69.94 112 GLN A N 1
ATOM 851 C CA . GLN A 1 112 ? -9.802 -6.131 25.998 1.00 69.94 112 GLN A CA 1
ATOM 852 C C . GLN A 1 112 ? -9.788 -4.620 25.719 1.00 69.94 112 GLN A C 1
ATOM 854 O O . GLN A 1 112 ? -9.141 -3.861 26.438 1.00 69.94 112 GLN A O 1
ATOM 859 N N . TRP A 1 113 ? -10.542 -4.168 24.712 1.00 73.62 113 TRP A N 1
ATOM 860 C CA . TRP A 1 113 ? -10.673 -2.745 24.415 1.00 73.62 113 TRP A CA 1
ATOM 861 C C . TRP A 1 113 ? -11.504 -2.009 25.471 1.00 73.62 113 TRP A C 1
ATOM 863 O O . TRP A 1 113 ? -11.170 -0.879 25.811 1.00 73.62 113 TRP A O 1
ATOM 873 N N . LEU A 1 114 ? -12.544 -2.631 26.034 1.00 70.12 114 LEU A N 1
ATOM 874 C CA . LEU A 1 114 ? -13.365 -2.009 27.083 1.00 70.12 114 LEU A CA 1
ATOM 875 C C . LEU A 1 114 ? -12.531 -1.608 28.311 1.00 70.12 114 LEU A C 1
ATOM 877 O O . LEU A 1 114 ? -12.719 -0.517 28.848 1.00 70.12 114 LEU A O 1
ATOM 881 N N . VAL A 1 115 ? -11.551 -2.433 28.695 1.00 71.00 115 VAL A N 1
ATOM 882 C CA . VAL A 1 115 ? -10.609 -2.123 29.787 1.00 71.00 115 VAL A CA 1
ATOM 883 C C . VAL A 1 115 ? -9.701 -0.942 29.423 1.00 71.00 115 VAL A C 1
ATOM 885 O O . VAL A 1 115 ? -9.490 -0.042 30.235 1.00 71.00 115 VAL A O 1
ATOM 888 N N . SER A 1 116 ? -9.190 -0.905 28.191 1.00 70.19 116 SER A N 1
ATOM 889 C CA . SER A 1 116 ? -8.401 0.217 27.662 1.00 70.19 116 SER A CA 1
ATOM 890 C C . SER A 1 116 ? -9.199 1.523 27.595 1.00 70.19 116 SER A C 1
ATOM 892 O O . SER A 1 116 ? -8.704 2.581 27.984 1.00 70.19 116 SER A O 1
ATOM 894 N N . TYR A 1 117 ? -10.454 1.450 27.155 1.00 72.31 117 TYR A N 1
ATOM 895 C CA . TYR A 1 117 ? -11.371 2.584 27.098 1.00 72.31 117 TYR A CA 1
ATOM 896 C C . TYR A 1 117 ? -11.680 3.129 28.499 1.00 72.31 117 TYR A C 1
ATOM 898 O O . TYR A 1 117 ? -11.626 4.340 28.707 1.00 72.31 117 TYR A O 1
ATOM 906 N N . ALA A 1 118 ? -11.905 2.252 29.485 1.00 70.31 118 ALA A N 1
ATOM 907 C CA . ALA A 1 118 ? -12.107 2.637 30.885 1.00 70.31 118 ALA A CA 1
ATOM 908 C C . ALA A 1 118 ? -10.886 3.354 31.496 1.00 70.31 118 ALA A C 1
ATOM 910 O O . ALA A 1 118 ? -11.037 4.189 32.382 1.00 70.31 118 ALA A O 1
ATOM 911 N N . ARG A 1 119 ? -9.679 3.097 30.976 1.00 74.44 119 ARG A N 1
ATOM 912 C CA . ARG A 1 119 ? -8.437 3.810 31.335 1.00 74.44 119 ARG A CA 1
ATOM 913 C C . ARG A 1 119 ? -8.250 5.139 30.581 1.00 74.44 119 ARG A C 1
ATOM 915 O O . ARG A 1 119 ? -7.169 5.725 30.620 1.00 74.44 119 ARG A O 1
ATOM 922 N N . GLY A 1 120 ? -9.280 5.617 29.881 1.00 72.50 120 GLY A N 1
ATOM 923 C CA . GLY A 1 120 ? -9.291 6.910 29.193 1.00 72.50 120 GLY A CA 1
ATOM 924 C C . GLY A 1 120 ? -8.696 6.902 27.781 1.00 72.50 120 GLY A C 1
ATOM 925 O O . GLY A 1 120 ? -8.394 7.972 27.246 1.00 72.50 120 GLY A O 1
ATOM 926 N N . MET A 1 121 ? -8.506 5.734 27.155 1.00 75.12 121 MET A N 1
ATOM 927 C CA . MET A 1 121 ? -8.041 5.660 25.764 1.00 75.12 121 MET A CA 1
ATOM 928 C C . MET A 1 121 ? -9.156 6.046 24.783 1.00 75.12 121 MET A C 1
ATOM 930 O O . MET A 1 121 ? -10.246 5.475 24.797 1.00 75.12 121 MET A O 1
ATOM 934 N N . LYS A 1 122 ? -8.870 6.994 23.881 1.00 81.81 122 LYS A N 1
ATOM 935 C CA . LYS A 1 122 ? -9.816 7.427 22.841 1.00 81.81 122 LYS A CA 1
ATOM 936 C C . LYS A 1 122 ? -9.695 6.555 21.589 1.00 81.81 122 LYS A C 1
ATOM 938 O O . LYS A 1 122 ? -8.602 6.383 21.054 1.00 81.81 122 LYS A O 1
ATOM 943 N N . THR A 1 123 ? -10.829 6.096 21.059 1.00 79.75 123 THR A N 1
ATOM 944 C CA . THR A 1 123 ? -10.912 5.256 19.847 1.00 79.75 123 THR A CA 1
ATOM 945 C C . THR A 1 123 ? -10.191 5.853 18.638 1.00 79.75 123 THR A C 1
ATOM 947 O O . THR A 1 123 ? -9.440 5.156 17.962 1.00 79.75 123 THR A O 1
ATOM 950 N N . VAL A 1 124 ? -10.388 7.150 18.379 1.00 81.94 124 VAL A N 1
ATOM 951 C CA . VAL A 1 124 ? -9.762 7.846 17.240 1.00 81.94 124 VAL A CA 1
ATOM 952 C C . VAL A 1 124 ? -8.247 7.837 17.368 1.00 81.94 124 VAL A C 1
ATOM 954 O O . VAL A 1 124 ? -7.551 7.536 16.408 1.00 81.94 124 VAL A O 1
ATOM 957 N N . GLN A 1 125 ? -7.731 8.107 18.568 1.00 83.50 125 GLN A N 1
ATOM 958 C CA . GLN A 1 125 ? -6.293 8.118 18.796 1.00 83.50 125 GLN A CA 1
ATOM 959 C C . GLN A 1 125 ? -5.698 6.714 18.574 1.00 83.50 125 GLN A C 1
ATOM 961 O O . GLN A 1 125 ? -4.621 6.607 17.995 1.00 83.50 125 GLN A O 1
ATOM 966 N N . LEU A 1 126 ? -6.395 5.639 18.978 1.00 84.75 126 LEU A N 1
ATOM 967 C CA . LEU A 1 126 ? -5.927 4.269 18.736 1.00 84.75 126 LEU A CA 1
ATOM 968 C C . LE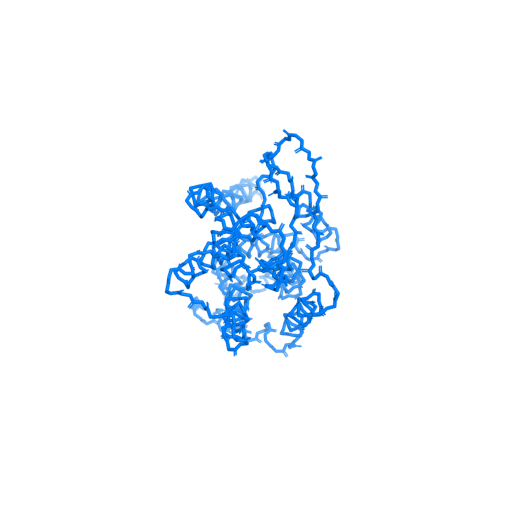U A 1 126 ? -5.888 3.957 17.237 1.00 84.75 126 LEU A C 1
ATOM 970 O O . LEU A 1 126 ? -4.899 3.416 16.754 1.00 84.75 126 LEU A O 1
ATOM 974 N N . LEU A 1 127 ? -6.942 4.306 16.497 1.00 86.56 127 LEU A N 1
ATOM 975 C CA . LEU A 1 127 ? -6.986 4.110 15.046 1.00 86.56 127 LEU A CA 1
ATOM 976 C C . LEU A 1 127 ? -5.867 4.876 14.339 1.00 86.56 127 LEU A C 1
ATOM 978 O O . LEU A 1 127 ? -5.196 4.308 13.481 1.00 86.56 127 LEU A O 1
ATOM 982 N N . VAL A 1 128 ? -5.618 6.126 14.739 1.00 88.81 128 VAL A N 1
ATOM 983 C CA . VAL A 1 128 ? -4.492 6.925 14.236 1.00 88.81 128 VAL A CA 1
ATOM 984 C C . VAL A 1 128 ? -3.167 6.222 14.528 1.00 88.81 128 VAL A C 1
ATOM 986 O O . VAL A 1 128 ? -2.362 6.053 13.617 1.00 88.81 128 VAL A O 1
ATOM 989 N N . ALA A 1 129 ? -2.961 5.734 15.753 1.00 89.69 129 ALA A N 1
ATOM 990 C CA . ALA A 1 129 ? -1.741 5.021 16.121 1.00 89.69 129 ALA A CA 1
ATOM 991 C C . ALA A 1 129 ? -1.536 3.738 15.297 1.00 89.69 129 ALA A C 1
ATOM 993 O O . ALA A 1 129 ? -0.470 3.553 14.712 1.00 89.69 129 ALA A O 1
ATOM 994 N N . ARG A 1 130 ? -2.566 2.889 15.173 1.00 91.00 130 ARG A N 1
ATOM 995 C CA . ARG A 1 130 ? -2.527 1.666 14.347 1.00 91.00 130 ARG A CA 1
ATOM 996 C C . ARG A 1 130 ? -2.234 1.978 12.879 1.00 91.00 130 ARG A C 1
ATOM 998 O O . ARG A 1 130 ? -1.441 1.280 12.247 1.00 91.00 130 ARG A O 1
ATOM 1005 N N . THR A 1 131 ? -2.845 3.037 12.349 1.00 91.19 131 THR A N 1
ATOM 1006 C CA . THR A 1 131 ? -2.670 3.471 10.957 1.00 91.19 131 THR A CA 1
ATOM 1007 C C . THR A 1 131 ? -1.249 3.964 10.711 1.00 91.19 131 THR A C 1
ATOM 1009 O O . THR A 1 131 ? -0.594 3.468 9.800 1.00 91.19 131 THR A O 1
ATOM 1012 N N . LEU A 1 132 ? -0.728 4.859 11.557 1.00 93.50 132 LEU A N 1
ATOM 1013 C CA . LEU A 1 132 ? 0.641 5.375 11.441 1.00 93.50 132 LEU A CA 1
ATOM 1014 C C . LEU A 1 132 ? 1.681 4.258 11.540 1.00 93.50 132 LEU A C 1
ATOM 1016 O O . LEU A 1 132 ? 2.581 4.185 10.709 1.00 93.50 132 LEU A O 1
ATOM 1020 N N . VAL A 1 133 ? 1.523 3.349 12.505 1.00 92.69 133 VAL A N 1
ATOM 1021 C CA . VAL A 1 133 ? 2.407 2.186 12.660 1.00 92.69 133 VAL A CA 1
ATOM 1022 C C . VAL A 1 133 ? 2.381 1.307 11.405 1.00 92.69 133 VAL A C 1
ATOM 1024 O O . VAL A 1 133 ? 3.437 0.914 10.912 1.00 92.69 133 VAL A O 1
ATOM 1027 N N . SER A 1 134 ? 1.196 1.051 10.841 1.00 93.06 134 SER A N 1
ATOM 1028 C CA . SER A 1 134 ? 1.051 0.264 9.607 1.00 93.06 134 SER A CA 1
ATOM 1029 C C . SER A 1 134 ? 1.704 0.940 8.406 1.00 93.06 134 SER A C 1
ATOM 1031 O O . SER A 1 134 ? 2.413 0.277 7.659 1.00 93.06 134 SER A O 1
ATOM 1033 N N . ILE A 1 135 ? 1.506 2.251 8.236 1.00 94.62 135 ILE A N 1
ATOM 1034 C CA . ILE A 1 135 ? 2.111 3.027 7.146 1.00 94.62 135 ILE A CA 1
ATOM 1035 C C . ILE A 1 135 ? 3.636 2.971 7.245 1.00 94.62 135 ILE A C 1
ATOM 1037 O O . ILE A 1 135 ? 4.293 2.611 6.274 1.00 94.62 135 ILE A O 1
ATOM 1041 N N . VAL A 1 136 ? 4.203 3.261 8.419 1.00 93.69 136 VAL A N 1
ATOM 1042 C CA . VAL A 1 136 ? 5.661 3.263 8.610 1.00 93.69 136 VAL A CA 1
ATOM 1043 C C . VAL A 1 136 ? 6.262 1.891 8.304 1.00 93.69 136 VAL A C 1
ATOM 1045 O O . VAL A 1 136 ? 7.251 1.813 7.583 1.00 93.69 136 VAL A O 1
ATOM 1048 N N . MET A 1 137 ? 5.662 0.804 8.799 1.00 91.81 137 MET A N 1
ATOM 1049 C CA . MET A 1 137 ? 6.207 -0.539 8.572 1.00 91.81 137 MET A CA 1
ATOM 1050 C C . MET A 1 137 ? 6.011 -1.026 7.134 1.00 91.81 137 MET A C 1
ATOM 1052 O O . MET A 1 137 ? 6.958 -1.510 6.520 1.00 91.81 137 MET A O 1
ATOM 1056 N N . LEU A 1 138 ? 4.792 -0.922 6.597 1.00 94.44 138 LEU A N 1
ATOM 1057 C CA . LEU A 1 138 ? 4.456 -1.490 5.291 1.00 94.44 138 LEU A CA 1
ATOM 1058 C C . LEU A 1 138 ? 4.866 -0.568 4.150 1.00 94.44 138 LEU A C 1
ATOM 1060 O O . LEU A 1 138 ? 5.603 -0.992 3.266 1.00 94.44 138 LEU A O 1
ATOM 1064 N N . VAL A 1 139 ? 4.410 0.686 4.163 1.00 95.75 139 VAL A N 1
ATOM 1065 C CA . VAL A 1 139 ? 4.700 1.645 3.085 1.00 95.75 139 VAL A CA 1
ATOM 1066 C C . VAL A 1 139 ? 6.168 2.055 3.135 1.00 95.75 139 VAL A C 1
ATOM 1068 O O . VAL A 1 139 ? 6.820 2.080 2.096 1.00 95.75 139 VAL A O 1
ATOM 1071 N N . GLY A 1 140 ? 6.719 2.290 4.331 1.00 94.50 140 GLY A N 1
ATOM 1072 C CA . GLY A 1 140 ? 8.151 2.554 4.492 1.00 94.50 140 GLY A CA 1
ATOM 1073 C C . GLY A 1 140 ? 9.013 1.390 3.996 1.00 94.50 140 GLY A C 1
ATOM 1074 O O . GLY A 1 140 ? 9.931 1.604 3.209 1.00 94.50 140 GLY A O 1
ATOM 1075 N N . GLY A 1 141 ? 8.671 0.152 4.373 1.00 92.06 141 GLY A N 1
ATOM 1076 C CA . GLY A 1 141 ? 9.348 -1.044 3.867 1.00 92.06 141 GLY A CA 1
ATOM 1077 C C . GLY A 1 141 ? 9.253 -1.180 2.345 1.00 92.06 141 GLY A C 1
ATOM 1078 O O . GLY A 1 141 ? 10.260 -1.424 1.689 1.00 92.06 141 GLY A O 1
ATOM 1079 N N . PHE A 1 142 ? 8.061 -0.981 1.778 1.00 93.19 142 PHE A N 1
ATOM 1080 C CA . PHE A 1 142 ? 7.814 -1.025 0.334 1.00 93.19 142 PHE A CA 1
ATOM 1081 C C . PHE A 1 142 ? 8.643 0.010 -0.438 1.00 93.19 142 PHE A C 1
ATOM 1083 O O . PHE A 1 142 ? 9.283 -0.332 -1.433 1.00 93.19 142 PHE A O 1
ATOM 1090 N N . VAL A 1 143 ? 8.677 1.260 0.032 1.00 95.00 143 VAL A N 1
ATOM 1091 C CA . VAL A 1 143 ? 9.458 2.337 -0.596 1.00 95.00 143 VAL A CA 1
ATOM 1092 C C . VAL A 1 143 ? 10.949 2.023 -0.547 1.00 95.00 143 VAL A C 1
ATOM 1094 O O . VAL A 1 143 ? 11.622 2.112 -1.572 1.00 95.00 143 VAL A O 1
ATOM 1097 N N . LEU A 1 144 ? 11.460 1.601 0.613 1.00 93.12 144 LEU A N 1
ATOM 1098 C CA . LEU A 1 144 ? 12.866 1.220 0.764 1.00 93.12 144 LEU A CA 1
ATOM 1099 C C . LEU A 1 144 ? 13.235 0.058 -0.161 1.00 93.12 144 LEU A C 1
ATOM 1101 O O . LEU A 1 144 ? 14.244 0.130 -0.858 1.00 93.12 144 LEU A O 1
ATOM 1105 N N . PHE A 1 145 ? 12.405 -0.984 -0.212 1.00 89.94 145 PHE A N 1
ATOM 1106 C CA . PHE A 1 145 ? 12.631 -2.127 -1.090 1.00 89.94 145 PHE A CA 1
ATOM 1107 C C . PHE A 1 145 ? 12.600 -1.725 -2.573 1.00 89.94 145 PHE A C 1
ATOM 1109 O O . PHE A 1 145 ? 13.494 -2.108 -3.321 1.00 89.94 145 PHE A O 1
ATOM 1116 N N . SER A 1 146 ? 11.657 -0.873 -2.986 1.00 88.31 146 SER A N 1
ATOM 1117 C CA . SER A 1 146 ? 11.590 -0.343 -4.357 1.00 88.31 146 SER A CA 1
ATOM 1118 C C . SER A 1 146 ? 12.856 0.417 -4.755 1.00 88.31 146 SER A C 1
ATOM 1120 O O . SER A 1 146 ? 13.385 0.213 -5.846 1.00 88.31 146 SER A O 1
ATOM 1122 N N . ILE A 1 147 ? 13.358 1.284 -3.868 1.00 90.38 147 ILE A N 1
ATOM 1123 C CA . ILE A 1 147 ? 14.591 2.050 -4.096 1.00 90.38 147 ILE A CA 1
ATOM 1124 C C . ILE A 1 147 ? 15.793 1.106 -4.200 1.00 90.38 147 ILE A C 1
ATOM 1126 O O . ILE A 1 147 ? 16.621 1.283 -5.089 1.00 90.38 147 ILE A O 1
ATOM 1130 N N . LEU A 1 148 ? 15.877 0.087 -3.338 1.00 87.06 148 LEU A N 1
ATOM 1131 C CA . LEU A 1 148 ? 16.946 -0.913 -3.386 1.00 87.06 148 LEU A CA 1
ATOM 1132 C C . LEU A 1 148 ? 16.936 -1.691 -4.705 1.00 87.06 148 LEU A C 1
ATOM 1134 O O . LEU A 1 148 ? 17.984 -1.831 -5.329 1.00 87.06 148 LEU A O 1
ATOM 1138 N N . VAL A 1 149 ? 15.766 -2.146 -5.162 1.00 81.19 149 VAL A N 1
ATOM 1139 C CA . VAL A 1 149 ? 15.633 -2.838 -6.454 1.00 81.19 149 VAL A CA 1
ATOM 1140 C C . VAL A 1 149 ? 16.048 -1.916 -7.605 1.00 81.19 149 VAL A C 1
ATOM 1142 O O . VAL A 1 149 ? 16.820 -2.332 -8.467 1.00 81.19 149 VAL A O 1
ATOM 1145 N N . GLY A 1 150 ? 15.617 -0.650 -7.591 1.00 78.25 150 GLY A N 1
ATOM 1146 C CA . GLY A 1 150 ? 16.019 0.341 -8.595 1.00 78.25 150 GLY A CA 1
ATOM 1147 C C . GLY A 1 150 ? 17.526 0.612 -8.603 1.00 78.25 150 GLY A C 1
ATOM 1148 O O . GLY A 1 150 ? 18.141 0.677 -9.667 1.00 78.25 150 GLY A O 1
ATOM 1149 N N . ALA A 1 151 ? 18.151 0.694 -7.426 1.00 82.31 151 ALA A N 1
ATOM 1150 C CA . ALA A 1 151 ? 19.595 0.869 -7.295 1.00 82.31 151 ALA A CA 1
ATOM 1151 C C . ALA A 1 151 ? 20.375 -0.345 -7.827 1.00 82.31 151 ALA A C 1
ATOM 1153 O O . ALA A 1 151 ? 21.340 -0.172 -8.569 1.00 82.31 151 ALA A O 1
ATOM 1154 N N . VAL A 1 152 ? 19.939 -1.569 -7.505 1.00 76.81 152 VAL A N 1
ATOM 1155 C CA . VAL A 1 152 ? 20.545 -2.812 -8.018 1.00 76.81 152 VAL A CA 1
ATOM 1156 C C . VAL A 1 152 ? 20.418 -2.896 -9.539 1.00 76.81 152 VAL A C 1
ATOM 1158 O O . VAL A 1 152 ? 21.387 -3.238 -10.218 1.00 76.81 152 VAL A O 1
ATOM 1161 N N . GLN A 1 153 ? 19.259 -2.532 -10.091 1.00 74.25 153 GLN A N 1
ATOM 1162 C CA . GLN A 1 153 ? 19.046 -2.475 -11.537 1.00 74.25 153 GLN A CA 1
ATOM 1163 C C . GLN A 1 153 ? 20.005 -1.483 -12.206 1.00 74.25 153 GLN A C 1
ATOM 1165 O O . GLN A 1 153 ? 20.677 -1.843 -13.173 1.00 74.25 153 GLN A O 1
ATOM 1170 N N . SER A 1 154 ? 20.135 -0.273 -11.653 1.00 71.06 154 SER A N 1
ATOM 1171 C CA . SER A 1 154 ? 21.075 0.731 -12.161 1.00 71.06 154 SER A CA 1
ATOM 1172 C C . SER A 1 154 ? 22.532 0.265 -12.071 1.00 71.06 154 SER A C 1
ATOM 1174 O O . SER A 1 154 ? 23.313 0.531 -12.982 1.00 71.06 154 SER A O 1
ATOM 1176 N N . ALA A 1 155 ? 22.910 -0.433 -10.996 1.00 70.50 155 ALA A N 1
ATOM 1177 C CA . ALA A 1 155 ? 24.257 -0.977 -10.818 1.00 70.50 155 ALA A CA 1
ATOM 1178 C C . ALA A 1 155 ? 24.568 -2.136 -11.783 1.00 70.50 155 ALA A C 1
ATOM 1180 O O . ALA A 1 155 ? 25.727 -2.363 -12.118 1.00 70.50 155 ALA A O 1
ATOM 1181 N N . SER A 1 156 ? 23.544 -2.836 -12.279 1.00 64.88 156 SER A N 1
ATOM 1182 C CA . SER A 1 156 ? 23.673 -3.979 -13.196 1.00 64.88 156 SER A CA 1
ATOM 1183 C C . SER A 1 156 ? 23.879 -3.573 -14.666 1.00 64.88 156 SER A C 1
ATOM 1185 O O . SER A 1 156 ? 23.660 -4.376 -15.569 1.00 64.88 156 SER A O 1
ATOM 1187 N N . GLY A 1 157 ? 24.271 -2.321 -14.932 1.00 57.34 157 GLY A N 1
ATOM 1188 C CA . GLY A 1 157 ? 24.533 -1.810 -16.284 1.00 57.34 157 GLY A CA 1
ATOM 1189 C C . GLY A 1 157 ? 23.288 -1.363 -17.058 1.00 57.34 157 GLY A C 1
ATOM 1190 O O . GLY A 1 157 ? 23.408 -0.894 -18.187 1.00 57.34 157 GLY A O 1
ATOM 1191 N N . ILE A 1 158 ? 22.100 -1.439 -16.451 1.00 62.34 158 ILE A N 1
ATOM 1192 C CA . ILE A 1 158 ? 20.857 -0.876 -16.997 1.00 62.34 158 ILE A CA 1
ATOM 1193 C C . ILE A 1 158 ? 20.795 0.581 -16.531 1.00 62.34 158 ILE A C 1
ATOM 1195 O O . ILE A 1 158 ? 20.070 0.931 -15.601 1.00 62.34 158 ILE A O 1
ATOM 1199 N N . GLY A 1 159 ? 21.664 1.418 -17.105 1.00 57.69 159 GLY A N 1
ATOM 1200 C CA . GLY A 1 159 ? 21.808 2.814 -16.700 1.00 57.69 159 GLY A CA 1
ATOM 1201 C C . GLY A 1 159 ? 20.483 3.568 -16.816 1.00 57.69 159 GLY A C 1
ATOM 1202 O O . GLY A 1 159 ? 19.950 3.728 -17.913 1.00 57.69 159 GLY A O 1
ATOM 1203 N N . MET A 1 160 ? 19.954 4.044 -15.687 1.00 69.81 160 MET A N 1
ATOM 1204 C CA . MET A 1 160 ? 18.795 4.932 -15.680 1.00 69.81 160 MET A CA 1
ATOM 1205 C C . MET A 1 160 ? 19.242 6.365 -15.972 1.00 69.81 160 MET A C 1
ATOM 1207 O O . MET A 1 160 ? 20.087 6.922 -15.274 1.00 69.81 160 MET A O 1
ATOM 1211 N N . THR A 1 161 ? 18.650 6.986 -16.988 1.00 81.56 161 THR A N 1
ATOM 1212 C CA . THR A 1 161 ? 18.799 8.432 -17.213 1.00 81.56 161 THR A CA 1
ATOM 1213 C C . THR A 1 161 ? 18.073 9.226 -16.116 1.00 81.56 161 THR A C 1
ATOM 1215 O O . THR A 1 161 ? 17.161 8.704 -15.473 1.00 81.56 161 THR A O 1
ATOM 1218 N N . MET A 1 162 ? 18.425 10.503 -15.912 1.00 83.81 162 MET A N 1
ATOM 1219 C CA . MET A 1 162 ? 17.737 11.380 -14.938 1.00 83.81 162 MET A CA 1
ATOM 1220 C C . MET A 1 162 ? 16.219 11.429 -15.158 1.00 83.81 162 MET A C 1
ATOM 1222 O O . MET A 1 162 ? 15.432 11.410 -14.215 1.00 83.81 162 MET A O 1
ATOM 1226 N N . ASP A 1 163 ? 15.824 11.403 -16.422 1.00 82.69 163 ASP A N 1
ATOM 1227 C CA . ASP A 1 163 ? 14.452 11.319 -16.900 1.00 82.69 163 ASP A CA 1
ATOM 1228 C C . ASP A 1 163 ? 13.722 10.041 -16.447 1.00 82.69 163 ASP A C 1
ATOM 1230 O O . ASP A 1 163 ? 12.563 10.092 -16.033 1.00 82.69 163 ASP A O 1
ATOM 1234 N N . MET A 1 164 ? 14.403 8.891 -16.492 1.00 80.38 164 MET A N 1
ATOM 1235 C CA . MET A 1 164 ? 13.877 7.602 -16.017 1.00 80.38 164 MET A CA 1
ATOM 1236 C C . MET A 1 164 ? 13.780 7.563 -14.491 1.00 80.38 164 MET A C 1
ATOM 1238 O O . MET A 1 164 ? 12.819 7.016 -13.953 1.00 80.38 164 MET A O 1
ATOM 1242 N N . ILE A 1 165 ? 14.746 8.167 -13.791 1.00 84.81 165 ILE A N 1
ATOM 1243 C CA . ILE A 1 165 ? 14.729 8.290 -12.327 1.00 84.81 165 ILE A CA 1
ATOM 1244 C C . ILE A 1 165 ? 13.542 9.149 -11.889 1.00 84.81 165 ILE A C 1
ATOM 1246 O O . ILE A 1 165 ? 12.796 8.747 -10.998 1.00 84.81 165 ILE A O 1
ATOM 1250 N N . GLY A 1 166 ? 13.331 10.303 -12.530 1.00 87.94 166 GLY A N 1
ATOM 1251 C CA . GLY A 1 166 ? 12.195 11.179 -12.240 1.00 87.94 166 GLY A CA 1
ATOM 1252 C C . GLY A 1 166 ? 10.857 10.467 -12.432 1.00 87.94 166 GLY A C 1
ATOM 1253 O O . GLY A 1 166 ? 9.977 10.547 -11.574 1.00 87.94 166 GLY A O 1
ATOM 1254 N N . GLU A 1 167 ? 10.728 9.698 -13.515 1.00 85.38 167 GLU A N 1
ATOM 1255 C CA . GLU A 1 167 ? 9.532 8.897 -13.755 1.00 85.38 167 GLU A CA 1
ATOM 1256 C C . GLU A 1 167 ? 9.343 7.793 -12.705 1.00 85.38 167 GLU A C 1
ATOM 1258 O O . GLU A 1 167 ? 8.249 7.657 -12.154 1.00 85.38 167 GLU A O 1
ATOM 1263 N N . PHE A 1 168 ? 10.397 7.040 -12.379 1.00 86.56 168 PHE A N 1
ATOM 1264 C CA . PHE A 1 168 ? 10.357 6.015 -11.335 1.00 86.56 168 PHE A CA 1
ATOM 1265 C C . PHE A 1 168 ? 9.926 6.600 -9.985 1.00 86.56 168 PHE A C 1
ATOM 1267 O O . PHE A 1 168 ? 9.022 6.063 -9.347 1.00 86.56 168 PHE A O 1
ATOM 1274 N N . LEU A 1 169 ? 10.517 7.723 -9.565 1.00 91.75 169 LEU A N 1
ATOM 1275 C CA . LEU A 1 169 ? 10.181 8.384 -8.302 1.00 91.75 169 LEU A CA 1
ATOM 1276 C C . LEU A 1 169 ? 8.727 8.864 -8.278 1.00 91.75 169 LEU A C 1
ATOM 1278 O O . LEU A 1 169 ? 8.044 8.699 -7.263 1.00 91.75 169 LEU A O 1
ATOM 1282 N N . LEU A 1 170 ? 8.218 9.398 -9.393 1.00 92.12 170 LEU A N 1
ATOM 1283 C CA . LEU A 1 170 ? 6.814 9.787 -9.495 1.00 92.12 170 LEU A CA 1
ATOM 1284 C C . LEU A 1 170 ? 5.891 8.564 -9.380 1.00 92.12 170 LEU A C 1
ATOM 1286 O O . LEU A 1 170 ? 4.964 8.581 -8.570 1.00 92.12 170 LEU A O 1
ATOM 1290 N N . ARG A 1 171 ? 6.172 7.464 -10.089 1.00 90.56 171 ARG A N 1
ATOM 1291 C CA . ARG A 1 171 ? 5.387 6.218 -9.959 1.00 90.56 171 ARG A CA 1
ATOM 1292 C C . ARG A 1 171 ? 5.457 5.636 -8.551 1.00 90.56 171 ARG A C 1
ATOM 1294 O O . ARG A 1 171 ? 4.432 5.215 -8.021 1.00 90.56 171 ARG A O 1
ATOM 1301 N N . LEU A 1 172 ? 6.635 5.654 -7.930 1.00 93.56 172 LEU A N 1
ATOM 1302 C CA . LEU A 1 172 ? 6.848 5.177 -6.567 1.00 93.56 172 LEU A CA 1
ATOM 1303 C C . LEU A 1 172 ? 6.042 5.996 -5.557 1.00 93.56 172 LEU A C 1
ATOM 1305 O O . LEU A 1 172 ? 5.398 5.421 -4.681 1.00 93.56 172 LEU A O 1
ATOM 1309 N N . SER A 1 173 ? 6.024 7.324 -5.696 1.00 95.12 173 SER A N 1
ATOM 1310 C CA . SER A 1 173 ? 5.222 8.194 -4.828 1.00 95.12 173 SER A CA 1
ATOM 1311 C C . SER A 1 173 ? 3.719 7.931 -4.966 1.00 95.12 173 SER A C 1
ATOM 1313 O O . SER A 1 173 ? 3.024 7.796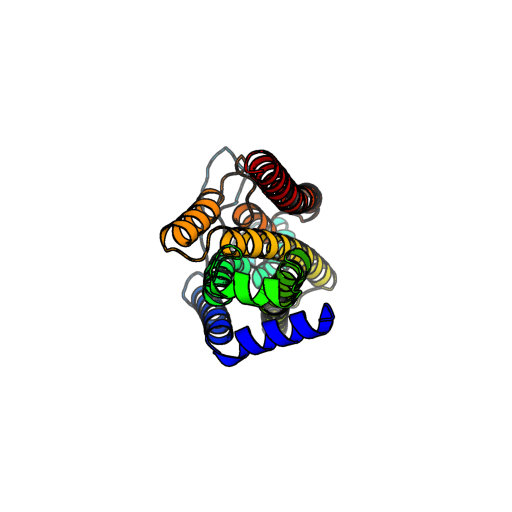 -3.959 1.00 95.12 173 SER A O 1
ATOM 1315 N N . LEU A 1 174 ? 3.216 7.759 -6.193 1.00 93.88 174 LEU A N 1
ATOM 1316 C CA . LEU A 1 174 ? 1.816 7.408 -6.445 1.00 93.88 174 LEU A CA 1
ATOM 1317 C C . LEU A 1 174 ? 1.470 6.021 -5.886 1.00 93.88 174 LEU A C 1
ATOM 1319 O O . LEU A 1 174 ? 0.424 5.851 -5.258 1.00 93.88 174 LEU A O 1
ATOM 1323 N N . ALA A 1 175 ? 2.365 5.044 -6.046 1.00 92.69 175 ALA A N 1
ATOM 1324 C CA . ALA A 1 175 ? 2.191 3.709 -5.483 1.00 92.69 175 ALA A CA 1
ATOM 1325 C C . ALA A 1 175 ? 2.158 3.764 -3.950 1.00 92.69 175 ALA A C 1
ATOM 1327 O O . ALA A 1 175 ? 1.280 3.168 -3.331 1.00 92.69 175 ALA A O 1
ATOM 1328 N N . ALA A 1 176 ? 3.047 4.542 -3.327 1.00 95.44 176 ALA A N 1
ATOM 1329 C CA . ALA A 1 176 ? 3.064 4.750 -1.882 1.00 95.44 176 ALA A CA 1
ATOM 1330 C C . ALA A 1 176 ? 1.764 5.395 -1.368 1.00 95.44 176 ALA A C 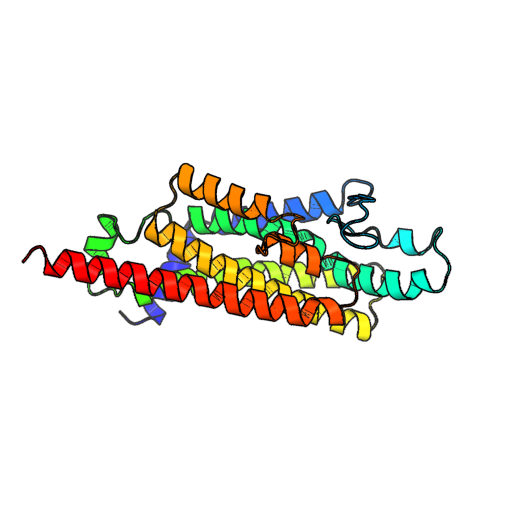1
ATOM 1332 O O . ALA A 1 176 ? 1.266 4.999 -0.309 1.00 95.44 176 ALA A O 1
ATOM 1333 N N . LEU A 1 177 ? 1.173 6.334 -2.117 1.00 94.88 177 LEU A N 1
ATOM 1334 C CA . LEU A 1 177 ? -0.139 6.905 -1.794 1.00 94.88 177 LEU A CA 1
ATOM 1335 C C . LEU A 1 177 ? -1.241 5.841 -1.840 1.00 94.88 177 LEU A C 1
ATOM 1337 O O . LEU A 1 177 ? -1.987 5.705 -0.869 1.00 94.88 177 LEU A O 1
ATOM 1341 N N . ILE A 1 178 ? -1.305 5.029 -2.900 1.00 92.75 178 ILE A N 1
ATOM 1342 C CA . ILE A 1 178 ? -2.272 3.921 -2.994 1.00 92.75 178 ILE A CA 1
ATOM 1343 C C . ILE A 1 178 ? -2.088 2.948 -1.823 1.00 92.75 178 ILE A C 1
ATOM 1345 O O . ILE A 1 178 ? -3.047 2.628 -1.119 1.00 92.75 178 ILE A O 1
ATOM 1349 N N . CYS A 1 179 ? -0.856 2.525 -1.551 1.00 93.94 179 CYS A N 1
ATOM 1350 C CA . CYS A 1 179 ? -0.521 1.651 -0.429 1.00 93.94 179 CYS A CA 1
ATOM 1351 C C . CYS A 1 179 ? -0.945 2.252 0.923 1.00 93.94 179 CYS A C 1
ATOM 1353 O O . CYS A 1 179 ? -1.448 1.540 1.792 1.00 93.94 179 CYS A O 1
ATOM 1355 N N . THR A 1 180 ? -0.815 3.569 1.091 1.00 93.94 180 THR A N 1
ATOM 1356 C CA . THR A 1 180 ? -1.265 4.294 2.289 1.00 93.94 180 THR A CA 1
ATOM 1357 C C . THR A 1 180 ? -2.784 4.243 2.444 1.00 93.94 180 THR A C 1
ATOM 1359 O O . THR A 1 180 ? -3.277 3.934 3.532 1.00 93.94 180 THR A O 1
ATOM 1362 N N . THR A 1 181 ? -3.534 4.486 1.364 1.00 92.50 181 THR A N 1
ATOM 1363 C CA . THR A 1 181 ? -5.005 4.385 1.382 1.00 92.50 181 THR A CA 1
ATOM 1364 C C . THR A 1 181 ? -5.479 2.970 1.703 1.00 92.50 181 THR A C 1
ATOM 1366 O O . THR A 1 181 ? -6.394 2.792 2.511 1.00 92.50 181 THR A O 1
ATOM 1369 N N . LEU A 1 182 ? -4.772 1.958 1.190 1.00 91.25 182 LEU A N 1
ATOM 1370 C CA . LEU A 1 182 ? -5.047 0.563 1.503 1.00 91.25 182 LEU A CA 1
ATOM 1371 C C . LEU A 1 182 ? -4.805 0.257 2.983 1.00 91.25 182 LEU A C 1
ATOM 1373 O O . LEU A 1 182 ? -5.668 -0.324 3.635 1.00 91.25 182 LEU A O 1
ATOM 1377 N N . CYS A 1 183 ? -3.659 0.667 3.536 1.00 92.62 183 CYS A N 1
ATOM 1378 C CA . CYS A 1 183 ? -3.360 0.496 4.960 1.00 92.62 183 CYS A CA 1
ATOM 1379 C C . CYS A 1 183 ? -4.455 1.106 5.840 1.00 92.62 183 CYS A C 1
ATOM 1381 O O . CYS A 1 183 ? -4.881 0.483 6.810 1.00 92.62 183 CYS A O 1
ATOM 1383 N N . LEU A 1 184 ? -4.938 2.298 5.486 1.00 91.06 184 LEU A N 1
ATOM 1384 C CA . LEU A 1 184 ? -5.996 2.981 6.221 1.00 91.06 184 LEU A CA 1
ATOM 1385 C C . LEU A 1 184 ? -7.315 2.188 6.186 1.00 91.06 184 LEU A C 1
ATOM 1387 O O . LEU A 1 184 ? -7.926 1.968 7.235 1.00 91.06 184 LEU A O 1
ATOM 1391 N N . LEU A 1 185 ? -7.719 1.693 5.012 1.00 88.94 185 LEU A N 1
ATOM 1392 C CA . LEU A 1 185 ? -8.900 0.835 4.847 1.00 88.94 185 LEU A CA 1
ATOM 1393 C C . LEU A 1 185 ? -8.788 -0.481 5.621 1.00 88.94 185 LEU A C 1
ATOM 1395 O O . LEU A 1 185 ? -9.731 -0.878 6.305 1.00 88.94 185 LEU A O 1
ATOM 1399 N N . LEU A 1 186 ? -7.637 -1.148 5.545 1.00 89.06 186 LEU A N 1
ATOM 1400 C CA . LEU A 1 186 ? -7.394 -2.423 6.219 1.00 89.06 186 LEU A CA 1
ATOM 1401 C C . LEU A 1 186 ? -7.387 -2.268 7.737 1.00 89.06 186 LEU A C 1
ATOM 1403 O O . LEU A 1 186 ? -8.044 -3.041 8.434 1.00 89.06 186 LEU A O 1
ATOM 1407 N N . VAL A 1 187 ? -6.686 -1.255 8.258 1.00 90.44 187 VAL A N 1
ATOM 1408 C CA . VAL A 1 187 ? -6.680 -0.957 9.696 1.00 90.44 187 VAL A CA 1
ATOM 1409 C C . VAL A 1 187 ? -8.092 -0.666 10.171 1.00 90.44 187 VAL A C 1
ATOM 1411 O O . VAL A 1 187 ? -8.478 -1.177 11.223 1.00 90.44 187 VAL A O 1
ATOM 1414 N N . LEU A 1 188 ? -8.869 0.106 9.410 1.00 87.12 188 LEU A N 1
ATOM 1415 C CA . LEU A 1 188 ? -10.256 0.397 9.743 1.00 87.12 188 LEU A CA 1
ATOM 1416 C C . LEU A 1 188 ? -11.101 -0.882 9.786 1.00 87.12 188 LEU A C 1
ATOM 1418 O O . LEU A 1 188 ? -11.714 -1.169 10.813 1.00 87.12 188 LEU A O 1
ATOM 1422 N N . ALA A 1 189 ? -11.099 -1.665 8.707 1.00 83.62 189 ALA A N 1
ATOM 1423 C CA . ALA A 1 189 ? -11.897 -2.881 8.593 1.00 83.62 189 ALA A CA 1
ATOM 1424 C C . ALA A 1 189 ? -11.547 -3.893 9.693 1.00 83.62 189 ALA A C 1
ATOM 1426 O O . ALA A 1 189 ? -12.424 -4.335 10.431 1.00 83.62 189 ALA A O 1
ATOM 1427 N N . ILE A 1 190 ? -10.262 -4.197 9.879 1.00 85.88 190 ILE A N 1
ATOM 1428 C CA . ILE A 1 190 ? -9.800 -5.175 10.874 1.00 85.88 190 ILE A CA 1
ATOM 1429 C C . ILE A 1 190 ? -10.034 -4.661 12.299 1.00 85.88 190 ILE A C 1
ATOM 1431 O O . ILE A 1 190 ? -10.400 -5.424 13.191 1.00 85.88 190 ILE A O 1
ATOM 1435 N N . SER A 1 191 ? -9.894 -3.355 12.536 1.00 84.38 191 SER A N 1
ATOM 1436 C CA . SER A 1 191 ? -10.184 -2.782 13.853 1.00 84.38 191 SER A CA 1
ATOM 1437 C C . SER A 1 191 ? -11.676 -2.782 14.191 1.00 84.38 191 SER A C 1
ATOM 1439 O O . SER A 1 191 ? -12.015 -2.847 15.372 1.00 84.38 191 SER A O 1
ATOM 1441 N N . LEU A 1 192 ? -12.566 -2.704 13.198 1.00 79.50 192 LEU A N 1
ATOM 1442 C CA . LEU A 1 192 ? -14.016 -2.736 13.409 1.00 79.50 192 LEU A CA 1
ATOM 1443 C C . LEU A 1 192 ? -14.564 -4.164 13.494 1.00 79.50 192 LEU A C 1
ATOM 1445 O O . LEU A 1 192 ? -15.334 -4.465 14.404 1.00 79.50 192 LEU A O 1
ATOM 1449 N N . PHE A 1 193 ? -14.158 -5.032 12.570 1.00 77.81 193 PHE A N 1
ATOM 1450 C CA . PHE A 1 193 ? -14.735 -6.366 12.381 1.00 77.81 193 PHE A CA 1
ATOM 1451 C C . PHE A 1 193 ? -13.877 -7.497 12.964 1.00 77.81 193 PHE A C 1
ATOM 1453 O O . PHE A 1 193 ? -14.337 -8.632 13.067 1.00 77.81 193 PHE A O 1
ATOM 1460 N N . GLY A 1 194 ? -12.646 -7.200 13.386 1.00 77.12 194 GLY A N 1
ATOM 1461 C CA . GLY A 1 194 ? -11.679 -8.197 13.840 1.00 77.12 194 GLY A CA 1
ATOM 1462 C C . GLY A 1 194 ? -10.975 -8.895 12.675 1.00 77.12 194 GLY A C 1
ATOM 1463 O O . GLY A 1 194 ? -11.156 -8.553 11.508 1.00 77.12 194 GLY A O 1
ATOM 1464 N N . ASN A 1 195 ? -10.149 -9.890 12.997 1.00 71.25 195 ASN A N 1
ATOM 1465 C CA . ASN A 1 195 ? -9.334 -10.627 12.026 1.00 71.25 195 ASN A CA 1
ATOM 1466 C C . ASN A 1 195 ? -9.878 -12.032 11.702 1.00 71.25 195 ASN A C 1
ATOM 1468 O O . ASN A 1 195 ? -9.105 -12.938 11.392 1.00 71.25 195 ASN A O 1
ATOM 1472 N N . GLY A 1 196 ? -11.194 -12.235 11.814 1.00 71.44 196 GLY A N 1
ATOM 1473 C CA . GLY A 1 196 ? -11.812 -13.522 11.496 1.00 71.44 196 GLY A CA 1
ATOM 1474 C C . GLY A 1 196 ? -11.496 -13.956 10.062 1.00 71.44 196 GLY A C 1
ATOM 1475 O O . GLY A 1 196 ? -11.399 -13.112 9.170 1.00 71.44 196 GLY A O 1
ATOM 1476 N N . ALA A 1 197 ? -11.364 -15.268 9.835 1.00 67.56 197 ALA A N 1
ATOM 1477 C CA . ALA A 1 197 ? -11.028 -15.827 8.521 1.00 67.56 197 ALA A CA 1
ATOM 1478 C C . ALA A 1 197 ? -11.950 -15.288 7.414 1.00 67.56 197 ALA A C 1
ATOM 1480 O O . ALA A 1 197 ? -11.470 -14.894 6.362 1.00 67.56 197 ALA A O 1
ATOM 1481 N N . PHE A 1 198 ? -13.246 -15.140 7.701 1.00 62.62 198 PHE A N 1
ATOM 1482 C CA . PHE A 1 198 ? -14.213 -14.528 6.790 1.00 62.62 198 PHE A CA 1
ATOM 1483 C C . PHE A 1 198 ? -13.843 -13.092 6.378 1.00 62.62 198 PHE A C 1
ATOM 1485 O O . PHE A 1 198 ? -13.871 -12.766 5.196 1.00 62.62 198 PHE A O 1
ATOM 1492 N N . VAL A 1 199 ? -13.452 -12.243 7.335 1.00 71.94 199 VAL A N 1
ATOM 1493 C CA . VAL A 1 199 ? -13.097 -10.838 7.076 1.00 71.94 199 VAL A CA 1
ATOM 1494 C C . VAL A 1 199 ? -11.825 -10.761 6.237 1.00 71.94 199 VAL A C 1
ATOM 1496 O O . VAL A 1 199 ? -11.773 -10.016 5.263 1.00 71.94 199 VAL A O 1
ATOM 1499 N N . LEU A 1 200 ? -10.817 -11.567 6.573 1.00 72.19 200 LEU A N 1
ATOM 1500 C CA . LEU A 1 200 ? -9.562 -11.615 5.822 1.00 72.19 200 LEU A CA 1
ATOM 1501 C C . LEU A 1 200 ? -9.773 -12.161 4.403 1.00 72.19 200 LEU A C 1
ATOM 1503 O O . LEU A 1 200 ? -9.309 -11.546 3.447 1.00 72.19 200 LEU A O 1
ATOM 1507 N N . SER A 1 201 ? -10.516 -13.259 4.247 1.00 63.75 201 SER A N 1
ATOM 1508 C CA . SER A 1 201 ? -10.836 -13.845 2.941 1.00 63.75 201 SER A CA 1
ATOM 1509 C C . SER A 1 201 ? -11.655 -12.898 2.069 1.00 63.75 201 SER A C 1
ATOM 1511 O O . SER A 1 201 ? -11.366 -12.768 0.885 1.00 63.75 201 SER A O 1
ATOM 1513 N N . PHE A 1 202 ? -12.632 -12.193 2.643 1.00 69.88 202 PHE A N 1
ATOM 1514 C CA . PHE A 1 202 ? -13.436 -11.213 1.916 1.00 69.88 202 PHE A CA 1
ATOM 1515 C C . PHE A 1 202 ? -12.603 -10.014 1.454 1.00 69.88 202 PHE A C 1
ATOM 1517 O O . PHE A 1 202 ? -12.723 -9.581 0.311 1.00 69.88 202 PHE A O 1
ATOM 1524 N N . ILE A 1 203 ? -11.707 -9.512 2.307 1.00 76.44 203 ILE A N 1
ATOM 1525 C CA . ILE A 1 203 ? -10.776 -8.439 1.942 1.00 76.44 203 ILE A CA 1
ATOM 1526 C C . ILE A 1 203 ? -9.855 -8.883 0.798 1.00 76.44 203 ILE A C 1
ATOM 1528 O O . ILE A 1 203 ? -9.683 -8.142 -0.167 1.00 76.44 203 ILE A O 1
ATOM 1532 N N . ILE A 1 204 ? -9.284 -10.088 0.881 1.00 70.56 204 ILE A N 1
ATOM 1533 C CA . ILE A 1 204 ? -8.410 -10.631 -0.171 1.00 70.56 204 ILE A CA 1
ATOM 1534 C C . ILE A 1 204 ? -9.184 -10.790 -1.480 1.00 70.56 204 ILE A C 1
ATOM 1536 O O . ILE A 1 204 ? -8.697 -10.376 -2.530 1.00 70.56 204 ILE A O 1
ATOM 1540 N N . LEU A 1 205 ? -10.400 -11.334 -1.414 1.00 68.81 205 LEU A N 1
ATOM 1541 C CA . LEU A 1 205 ? -11.265 -11.502 -2.576 1.00 68.81 205 LEU A CA 1
ATOM 1542 C C . LEU A 1 205 ? -11.584 -10.157 -3.232 1.00 68.81 205 LEU A C 1
ATOM 1544 O O . LEU A 1 205 ? -11.441 -10.030 -4.443 1.00 68.81 205 LEU A O 1
ATOM 1548 N N . LEU A 1 206 ? -11.965 -9.142 -2.452 1.00 68.50 206 LEU A N 1
ATOM 1549 C CA . LEU A 1 206 ? -12.228 -7.805 -2.982 1.00 68.50 206 LEU A CA 1
ATOM 1550 C C . LEU A 1 206 ? -10.997 -7.226 -3.671 1.00 68.50 206 LEU A C 1
ATOM 1552 O O . LEU A 1 206 ? -11.112 -6.722 -4.781 1.00 68.50 206 LEU A O 1
ATOM 1556 N N . LEU A 1 207 ? -9.819 -7.338 -3.055 1.00 69.38 207 LEU A N 1
ATOM 1557 C CA . LEU A 1 207 ? -8.574 -6.868 -3.661 1.00 69.38 207 LEU A CA 1
ATOM 1558 C C . LEU A 1 207 ? -8.275 -7.585 -4.981 1.00 69.38 207 LEU A C 1
ATOM 1560 O O . LEU A 1 207 ? -7.821 -6.937 -5.921 1.00 69.38 207 LEU A O 1
ATOM 1564 N N . TYR A 1 208 ? -8.572 -8.884 -5.062 1.00 66.06 208 TYR A N 1
ATOM 1565 C CA . TYR A 1 208 ? -8.356 -9.692 -6.259 1.00 66.06 208 TYR A CA 1
ATOM 1566 C C . TYR A 1 208 ? -9.366 -9.401 -7.378 1.00 66.06 208 TYR A C 1
ATOM 1568 O O . TYR A 1 208 ? -8.973 -9.304 -8.534 1.00 66.06 208 TYR A O 1
ATOM 1576 N N . LEU A 1 209 ? -10.645 -9.179 -7.054 1.00 63.19 209 LEU A N 1
ATOM 1577 C CA . LEU A 1 209 ? -11.692 -8.839 -8.033 1.00 63.19 209 LEU A CA 1
ATOM 1578 C C . LEU A 1 209 ? -11.426 -7.516 -8.771 1.00 63.19 209 LEU A C 1
ATOM 1580 O O . LEU A 1 209 ? -11.947 -7.299 -9.862 1.00 63.19 209 LEU A O 1
ATOM 1584 N N . GLY A 1 210 ? -10.608 -6.636 -8.192 1.00 59.66 210 GLY A N 1
ATOM 1585 C CA . GLY A 1 210 ? -10.147 -5.416 -8.850 1.00 59.66 210 GLY A CA 1
ATOM 1586 C C . GLY A 1 210 ? -9.054 -5.627 -9.891 1.00 59.66 210 GLY A C 1
ATOM 1587 O O . GLY A 1 210 ? -8.785 -4.728 -10.688 1.00 59.66 210 GLY A O 1
ATOM 1588 N N . TYR A 1 211 ? -8.386 -6.779 -9.900 1.00 62.53 211 TYR A N 1
ATOM 1589 C CA . TYR A 1 211 ? -7.298 -7.022 -10.837 1.00 62.53 211 TYR A CA 1
ATOM 1590 C C . TYR A 1 211 ? -7.819 -7.005 -12.282 1.00 62.53 211 TYR A C 1
ATOM 1592 O O . TYR A 1 211 ? -8.692 -7.786 -12.647 1.00 62.53 211 TYR A O 1
ATOM 1600 N N . GLY A 1 212 ? -7.293 -6.093 -13.104 1.00 51.91 212 GLY A N 1
ATOM 1601 C CA . GLY A 1 212 ? -7.597 -6.036 -14.538 1.00 51.91 212 GLY A CA 1
ATOM 1602 C C . GLY A 1 212 ? -8.994 -5.527 -14.914 1.00 51.91 212 GLY A C 1
ATOM 1603 O O . GLY A 1 212 ? -9.328 -5.548 -16.094 1.00 51.91 212 GLY A O 1
ATOM 1604 N N . ASN A 1 213 ? -9.804 -5.045 -13.963 1.00 58.78 213 ASN A N 1
ATOM 1605 C CA . ASN A 1 213 ? -11.139 -4.525 -14.257 1.00 58.78 213 ASN A CA 1
ATOM 1606 C C . ASN A 1 213 ? -11.162 -2.980 -14.231 1.00 58.78 213 ASN A C 1
ATOM 1608 O O . ASN A 1 213 ? -11.153 -2.392 -13.147 1.00 58.78 213 ASN A O 1
ATOM 1612 N N . PRO A 1 214 ? -11.235 -2.296 -15.392 1.00 52.88 214 PRO A N 1
ATOM 1613 C CA . PRO A 1 214 ? -11.258 -0.831 -15.457 1.00 52.88 214 PRO A CA 1
ATOM 1614 C C . PRO A 1 214 ? -12.536 -0.225 -14.858 1.00 52.88 214 PRO A C 1
ATOM 1616 O O . PRO A 1 214 ? -12.533 0.932 -14.445 1.00 52.88 214 PRO A O 1
ATOM 1619 N N . ASN A 1 215 ? -13.609 -1.014 -14.753 1.00 54.88 215 ASN A N 1
ATOM 1620 C CA . ASN A 1 215 ? -14.870 -0.603 -14.138 1.00 54.88 215 ASN A CA 1
ATOM 1621 C C . ASN A 1 215 ? -14.868 -0.790 -12.613 1.00 54.88 215 ASN A C 1
ATOM 1623 O O . ASN A 1 215 ? -15.819 -0.390 -11.943 1.00 54.88 215 ASN A O 1
ATOM 1627 N N . MET A 1 216 ? -13.817 -1.397 -12.054 1.00 60.34 216 MET A N 1
ATOM 1628 C CA . MET A 1 216 ? -13.692 -1.666 -10.625 1.00 60.34 216 MET A CA 1
ATOM 1629 C C . MET A 1 216 ? -12.398 -1.032 -10.099 1.00 60.34 216 MET A C 1
ATOM 1631 O O 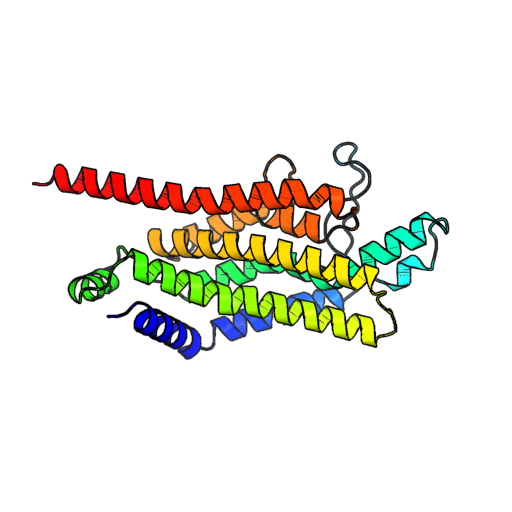. MET A 1 216 ? -11.391 -1.722 -9.947 1.00 60.34 216 MET A O 1
ATOM 1635 N N . PRO A 1 217 ? -12.402 0.291 -9.831 1.00 66.62 217 PRO A N 1
ATOM 1636 C CA . PRO A 1 217 ? -11.212 1.033 -9.432 1.00 66.62 217 PRO A CA 1
ATOM 1637 C C . PRO A 1 217 ? -10.803 0.638 -8.011 1.00 66.62 217 PRO A C 1
ATOM 1639 O O . PRO A 1 217 ? -11.220 1.252 -7.030 1.00 66.62 217 PRO A O 1
ATOM 1642 N N . LEU A 1 218 ? -9.991 -0.407 -7.892 1.00 79.88 218 LEU A N 1
ATOM 1643 C CA . LEU A 1 218 ? -9.455 -0.888 -6.626 1.00 79.88 218 LEU A CA 1
ATOM 1644 C C . LEU A 1 218 ? -7.938 -0.719 -6.578 1.00 79.88 218 LEU A C 1
ATOM 1646 O O . LEU A 1 218 ? -7.269 -0.503 -7.586 1.00 79.88 218 LEU A O 1
ATOM 1650 N N . HIS A 1 219 ? -7.386 -0.833 -5.369 1.00 85.38 219 HIS A N 1
ATOM 1651 C CA . HIS A 1 219 ? -5.962 -0.620 -5.101 1.00 85.38 219 HIS A CA 1
ATOM 1652 C C . HIS A 1 219 ? -5.071 -1.453 -6.026 1.00 85.38 219 HIS A C 1
ATOM 1654 O O . HIS A 1 219 ? -4.105 -0.932 -6.569 1.00 85.38 219 HIS A O 1
ATOM 1660 N N . LEU A 1 220 ? -5.421 -2.724 -6.253 1.00 79.62 220 LEU A N 1
ATOM 1661 C CA . LEU A 1 220 ? -4.638 -3.611 -7.107 1.00 79.62 220 LEU A CA 1
ATOM 1662 C C . LEU A 1 220 ? -4.696 -3.204 -8.593 1.00 79.62 220 LEU A C 1
ATOM 1664 O O . LEU A 1 220 ? -3.680 -3.299 -9.274 1.00 79.62 220 LEU A O 1
ATOM 1668 N N . THR A 1 221 ? -5.830 -2.682 -9.077 1.00 77.88 221 THR A N 1
ATOM 1669 C CA . THR A 1 221 ? -5.972 -2.127 -10.436 1.00 77.88 221 THR A CA 1
ATOM 1670 C C . THR A 1 221 ? -5.005 -0.970 -10.648 1.00 77.88 221 THR A C 1
ATOM 1672 O O . THR A 1 221 ? -4.260 -0.947 -11.621 1.00 77.88 221 THR A O 1
ATOM 1675 N N . TRP A 1 222 ? -4.975 -0.017 -9.714 1.00 82.25 222 TRP A N 1
ATOM 1676 C CA . TRP A 1 222 ? -4.133 1.173 -9.835 1.00 82.25 222 TRP A CA 1
ATOM 1677 C C . TRP A 1 222 ? -2.650 0.878 -9.611 1.00 82.25 222 TRP A C 1
ATOM 1679 O O . TRP A 1 222 ? -1.814 1.459 -10.302 1.00 82.25 222 TRP A O 1
ATOM 1689 N N . LEU A 1 223 ? -2.310 -0.065 -8.724 1.00 84.06 223 LEU A N 1
ATOM 1690 C CA . LEU A 1 223 ? -0.936 -0.562 -8.587 1.00 84.06 223 LEU A CA 1
ATOM 1691 C C . LEU A 1 223 ? -0.463 -1.246 -9.877 1.00 84.06 223 LEU A C 1
ATOM 1693 O O . LEU A 1 223 ? 0.641 -0.965 -10.335 1.00 84.06 223 LEU A O 1
ATOM 1697 N N . ALA A 1 224 ? -1.312 -2.058 -10.517 1.00 76.81 224 ALA A N 1
ATOM 1698 C CA . ALA A 1 224 ? -1.007 -2.660 -11.816 1.00 76.81 224 ALA A CA 1
ATOM 1699 C C . ALA A 1 224 ? -0.830 -1.607 -12.919 1.00 76.81 224 ALA A C 1
ATOM 1701 O O . ALA A 1 224 ? 0.104 -1.695 -13.711 1.00 76.81 224 ALA A O 1
ATOM 1702 N N . THR A 1 225 ? -1.676 -0.574 -12.944 1.00 77.12 225 THR A N 1
ATOM 1703 C CA . THR A 1 225 ? -1.564 0.532 -13.905 1.00 77.12 225 THR A CA 1
ATOM 1704 C C . THR A 1 225 ? -0.269 1.323 -13.712 1.00 77.12 225 THR A C 1
ATOM 1706 O O . THR A 1 225 ? 0.406 1.638 -14.692 1.00 77.12 225 THR A O 1
ATOM 1709 N N . LEU A 1 226 ? 0.136 1.612 -12.471 1.00 79.31 226 LEU A N 1
ATOM 1710 C CA . LEU A 1 226 ? 1.425 2.259 -12.188 1.00 79.31 226 LEU A CA 1
ATOM 1711 C C . LEU A 1 226 ? 2.617 1.371 -12.541 1.00 79.31 226 LEU A C 1
ATOM 1713 O O . LEU A 1 226 ? 3.659 1.886 -12.948 1.00 79.31 226 LEU A O 1
ATOM 1717 N N . ALA A 1 227 ? 2.447 0.056 -12.425 1.00 76.50 227 ALA A N 1
ATOM 1718 C CA . ALA A 1 227 ? 3.415 -0.943 -12.844 1.00 76.50 227 ALA A CA 1
ATOM 1719 C C . ALA A 1 227 ? 3.305 -1.310 -14.344 1.00 76.50 227 ALA A C 1
ATOM 1721 O O . ALA A 1 227 ? 3.828 -2.341 -14.760 1.00 76.50 227 ALA A O 1
ATOM 1722 N N . SER A 1 228 ? 2.634 -0.489 -15.167 1.00 70.69 228 SER A N 1
ATOM 1723 C CA . SER A 1 228 ? 2.498 -0.707 -16.615 1.00 70.69 228 SER A CA 1
ATOM 1724 C C . SER A 1 228 ? 3.376 0.252 -17.436 1.00 70.69 228 SER A C 1
ATOM 1726 O O . SER A 1 228 ? 3.573 1.404 -17.022 1.00 70.69 228 SER A O 1
ATOM 1728 N N . PRO A 1 229 ? 3.858 -0.162 -18.628 1.00 67.19 229 PRO A N 1
ATOM 1729 C CA . PRO A 1 229 ? 4.685 0.659 -19.518 1.00 67.19 229 PRO A CA 1
ATOM 1730 C C . PRO A 1 229 ? 3.854 1.691 -20.310 1.00 67.19 229 PRO A C 1
ATOM 1732 O O . PRO A 1 229 ? 4.055 1.891 -21.503 1.00 67.19 229 PRO A O 1
ATOM 1735 N N . ARG A 1 230 ? 2.880 2.334 -19.657 1.00 70.06 230 ARG A N 1
ATOM 1736 C CA . ARG A 1 230 ? 2.065 3.418 -20.225 1.00 70.06 230 ARG A CA 1
ATOM 1737 C C . ARG A 1 230 ? 2.633 4.778 -19.822 1.00 70.06 230 ARG A C 1
ATOM 1739 O O . ARG A 1 230 ? 3.061 4.898 -18.675 1.00 70.06 230 ARG A O 1
ATOM 1746 N N . PRO A 1 231 ? 2.584 5.819 -20.671 1.00 72.50 231 PRO A N 1
ATOM 1747 C CA . PRO A 1 231 ? 3.106 7.133 -20.308 1.00 72.50 231 PRO A CA 1
ATOM 1748 C C . PRO A 1 231 ? 2.437 7.688 -19.045 1.00 72.50 231 PRO A C 1
ATOM 1750 O O . PRO A 1 231 ? 1.209 7.711 -18.925 1.00 72.50 231 PRO A O 1
ATOM 1753 N N . ILE A 1 232 ? 3.254 8.172 -18.109 1.00 77.12 232 ILE A N 1
ATOM 1754 C CA . ILE A 1 232 ? 2.812 8.556 -16.760 1.00 77.12 232 ILE A CA 1
ATOM 1755 C C . ILE A 1 232 ? 1.745 9.658 -16.744 1.00 77.12 232 ILE A C 1
ATOM 1757 O O . ILE A 1 232 ? 0.861 9.654 -15.889 1.00 77.12 232 ILE A O 1
ATOM 1761 N N . GLN A 1 233 ? 1.766 10.549 -17.738 1.00 79.62 233 GLN A N 1
ATOM 1762 C CA . GLN A 1 233 ? 0.794 11.634 -17.910 1.00 79.62 233 GLN A CA 1
ATOM 1763 C C . GLN A 1 233 ? -0.661 11.150 -18.016 1.00 79.62 233 GLN A C 1
ATOM 1765 O O . GLN A 1 233 ? -1.566 11.837 -17.551 1.00 79.62 233 GLN A O 1
ATOM 1770 N N . PHE A 1 234 ? -0.892 9.948 -18.556 1.00 76.06 234 PHE A N 1
ATOM 1771 C CA . PHE A 1 234 ? -2.234 9.364 -18.656 1.00 76.06 234 PHE A CA 1
ATOM 1772 C C . PHE A 1 234 ? -2.686 8.682 -17.359 1.00 76.06 234 PHE A C 1
ATOM 1774 O O . PHE A 1 234 ? -3.876 8.447 -17.164 1.00 76.06 234 PHE A O 1
ATOM 1781 N N . ILE A 1 235 ? -1.750 8.362 -16.463 1.00 78.69 235 ILE A N 1
ATOM 1782 C CA . ILE A 1 235 ? -2.014 7.601 -15.236 1.00 78.69 235 ILE A CA 1
ATOM 1783 C C . ILE A 1 235 ? -2.249 8.536 -14.042 1.00 78.69 235 ILE A C 1
ATOM 1785 O O . ILE A 1 235 ? -3.096 8.253 -13.189 1.00 78.69 235 ILE A O 1
ATOM 1789 N N . VAL A 1 236 ? -1.514 9.653 -13.974 1.00 87.88 236 VAL A N 1
ATOM 1790 C CA . VAL A 1 236 ? -1.496 10.569 -12.818 1.00 87.88 236 VAL A CA 1
ATOM 1791 C C . VAL A 1 236 ? -2.894 11.073 -12.428 1.00 87.88 236 VAL A C 1
ATOM 1793 O O . VAL A 1 236 ? -3.253 10.898 -11.261 1.00 87.88 236 VAL A O 1
ATOM 1796 N N . PRO A 1 237 ? -3.723 11.640 -13.333 1.00 87.81 237 PRO A N 1
ATOM 1797 C CA . PRO A 1 237 ? -4.998 12.237 -12.925 1.00 87.81 237 PRO A CA 1
ATOM 1798 C C . PRO A 1 237 ? -5.968 11.208 -12.335 1.00 87.81 237 PRO A C 1
ATOM 1800 O O . PRO A 1 237 ? -6.548 11.434 -11.273 1.00 87.81 237 PRO A O 1
ATOM 1803 N N . GLY A 1 238 ? -6.094 10.047 -12.986 1.00 85.44 238 GLY A N 1
ATOM 1804 C CA . GLY A 1 238 ? -6.951 8.959 -12.516 1.00 85.44 238 GLY A CA 1
ATOM 1805 C C . GLY A 1 238 ? -6.477 8.376 -11.184 1.00 85.44 238 GLY A C 1
ATOM 1806 O O . GLY A 1 238 ? -7.288 8.126 -10.294 1.00 85.44 238 GLY A O 1
ATOM 1807 N N . THR A 1 239 ? -5.159 8.253 -11.006 1.00 87.25 239 THR A N 1
ATOM 1808 C CA . THR A 1 239 ? -4.574 7.761 -9.753 1.00 87.25 239 THR A CA 1
ATOM 1809 C C . THR A 1 239 ? -4.829 8.723 -8.595 1.00 87.25 239 THR A C 1
ATOM 1811 O O . THR A 1 239 ? -5.219 8.290 -7.513 1.00 87.25 239 THR A O 1
ATOM 1814 N N . LEU A 1 240 ? -4.654 10.031 -8.807 1.00 90.69 240 LEU A N 1
ATOM 1815 C CA . LEU A 1 240 ? -4.920 11.041 -7.779 1.00 90.69 240 LEU A CA 1
ATOM 1816 C C . LEU A 1 240 ? -6.402 11.099 -7.404 1.00 90.69 240 LEU A C 1
ATOM 1818 O O . LEU A 1 240 ? -6.725 11.167 -6.218 1.00 90.69 240 LEU A O 1
ATOM 1822 N N . LEU A 1 241 ? -7.298 11.015 -8.392 1.00 89.50 241 LEU A N 1
ATOM 1823 C CA . LEU A 1 241 ? -8.736 10.925 -8.144 1.00 89.50 241 LEU A CA 1
ATOM 1824 C C . LEU A 1 241 ? -9.071 9.683 -7.313 1.00 89.50 241 LEU A C 1
ATOM 1826 O O . LEU A 1 241 ? -9.794 9.782 -6.322 1.00 89.50 241 LEU A O 1
ATOM 1830 N N . PHE A 1 242 ? -8.512 8.526 -7.671 1.00 89.00 242 PHE A N 1
ATOM 1831 C CA . PHE A 1 242 ? -8.693 7.301 -6.900 1.00 89.00 242 PHE A CA 1
ATOM 1832 C C . PHE A 1 242 ? -8.189 7.450 -5.461 1.00 89.00 242 PHE A C 1
ATOM 1834 O O . PHE A 1 242 ? -8.919 7.109 -4.537 1.00 89.00 242 PHE A O 1
ATOM 1841 N N . VAL A 1 243 ? -6.993 8.005 -5.245 1.00 90.62 243 VAL A N 1
ATOM 1842 C CA . VAL A 1 243 ? -6.441 8.246 -3.898 1.00 90.62 243 VAL A CA 1
ATOM 1843 C C . VAL A 1 243 ? -7.347 9.179 -3.088 1.00 90.62 243 VAL A C 1
ATOM 1845 O O . VAL A 1 243 ? -7.624 8.906 -1.918 1.00 90.62 243 VAL A O 1
ATOM 1848 N N . ALA A 1 244 ? -7.862 10.252 -3.692 1.00 89.06 244 ALA A N 1
ATOM 1849 C CA . ALA A 1 244 ? -8.808 11.154 -3.038 1.00 89.06 244 ALA A CA 1
ATOM 1850 C C . ALA A 1 244 ? -10.110 10.433 -2.639 1.00 89.06 244 ALA A C 1
ATOM 1852 O O . ALA A 1 244 ? -10.580 10.565 -1.512 1.00 89.06 244 ALA A O 1
ATOM 1853 N N . LEU A 1 245 ? -10.674 9.603 -3.516 1.00 87.88 245 LEU A N 1
ATOM 1854 C CA . LEU A 1 245 ? -11.887 8.841 -3.203 1.00 87.88 245 LEU A CA 1
ATOM 1855 C C . LEU A 1 245 ? -11.626 7.759 -2.143 1.00 87.88 245 LEU A C 1
ATOM 1857 O O . LEU A 1 245 ? -12.375 7.638 -1.172 1.00 87.88 245 LEU A O 1
ATOM 1861 N N . ALA A 1 246 ? -10.531 7.011 -2.282 1.00 86.62 246 ALA A N 1
ATOM 1862 C CA . ALA A 1 246 ? -10.138 5.939 -1.372 1.00 86.62 246 ALA A CA 1
ATOM 1863 C C . ALA A 1 246 ? -9.777 6.449 0.032 1.00 86.62 246 ALA A C 1
ATOM 1865 O O . ALA A 1 246 ? -9.922 5.705 0.999 1.00 86.62 246 ALA A O 1
ATOM 1866 N N . THR A 1 247 ? -9.350 7.709 0.176 1.00 86.25 247 THR A N 1
ATOM 1867 C CA . THR A 1 247 ? -9.148 8.350 1.489 1.00 86.25 247 THR A CA 1
ATOM 1868 C C . THR A 1 247 ? -10.450 8.831 2.124 1.00 86.25 247 THR A C 1
ATOM 1870 O O . THR A 1 247 ? -10.619 8.700 3.338 1.00 86.25 247 THR A O 1
ATOM 1873 N N . VAL A 1 248 ? -11.392 9.349 1.331 1.00 85.06 248 VAL A N 1
ATOM 187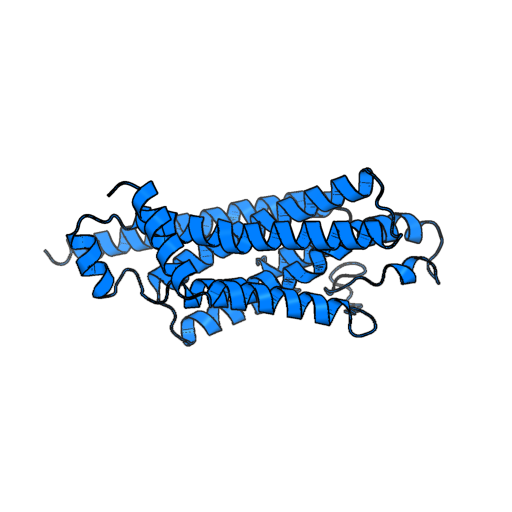4 C CA . VAL A 1 248 ? -12.684 9.849 1.831 1.00 85.06 248 VAL A CA 1
ATOM 1875 C C . VAL A 1 248 ? -13.587 8.711 2.310 1.00 85.06 248 VAL A C 1
ATOM 1877 O O . VAL A 1 248 ? -14.218 8.836 3.361 1.00 85.06 248 VAL A O 1
ATOM 1880 N N . VAL A 1 249 ? -13.626 7.580 1.597 1.00 81.94 249 VAL A N 1
ATOM 1881 C CA . VAL A 1 249 ? -14.496 6.431 1.924 1.00 81.94 249 VAL A CA 1
ATOM 1882 C C . VAL A 1 249 ? -14.351 5.966 3.389 1.00 81.94 249 VAL A C 1
ATOM 1884 O O . VAL A 1 249 ? -15.360 5.905 4.094 1.00 81.94 249 VAL A O 1
ATOM 1887 N N . PRO A 1 250 ? -13.141 5.707 3.918 1.00 78.94 250 PRO A N 1
ATOM 1888 C CA . PRO A 1 250 ? -12.925 5.378 5.329 1.00 78.94 250 PRO A CA 1
ATOM 1889 C C . PRO A 1 250 ? -13.435 6.416 6.325 1.00 78.94 250 PRO A C 1
ATOM 1891 O O . PRO A 1 250 ? -13.962 6.049 7.376 1.00 78.94 250 PRO A O 1
ATOM 1894 N N . ILE A 1 251 ? -13.275 7.706 6.014 1.00 79.00 251 ILE A N 1
ATOM 1895 C CA . ILE A 1 251 ? -13.725 8.810 6.872 1.00 79.00 251 ILE A CA 1
ATOM 1896 C C . ILE A 1 251 ? -15.253 8.794 6.959 1.00 79.00 251 ILE A C 1
ATOM 1898 O O . ILE A 1 251 ? -15.813 8.892 8.053 1.00 79.00 251 ILE A O 1
ATOM 1902 N N . VAL A 1 252 ? -15.923 8.597 5.822 1.00 82.38 252 VAL A N 1
ATOM 1903 C CA . VAL A 1 252 ?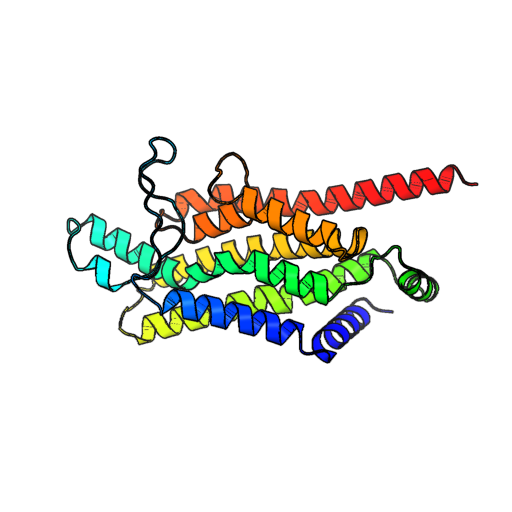 -17.384 8.475 5.749 1.00 82.38 252 VAL A CA 1
ATOM 1904 C C . VAL A 1 252 ? -17.869 7.239 6.508 1.00 82.38 252 VAL A C 1
ATOM 1906 O O . VAL A 1 252 ? -18.777 7.355 7.330 1.00 82.38 252 VAL A O 1
ATOM 1909 N N . ILE A 1 253 ? -17.238 6.075 6.308 1.00 78.06 253 ILE A N 1
ATOM 1910 C CA . ILE A 1 253 ? -17.576 4.834 7.029 1.00 78.06 253 ILE A CA 1
ATOM 1911 C C . ILE A 1 253 ? -17.440 5.038 8.542 1.00 78.06 253 ILE A C 1
ATOM 1913 O O . ILE A 1 253 ? -18.352 4.696 9.295 1.00 78.06 253 ILE A O 1
ATOM 1917 N N . LEU A 1 254 ? -16.340 5.642 9.000 1.00 75.12 254 LEU A N 1
ATOM 1918 C CA . LEU A 1 254 ? -16.138 5.971 10.412 1.00 75.12 254 LEU A CA 1
ATOM 1919 C C . LEU A 1 254 ? -17.240 6.883 10.954 1.00 75.12 254 LEU A C 1
ATOM 1921 O O . LEU A 1 254 ? -17.791 6.599 12.022 1.00 75.12 254 LEU A O 1
ATOM 1925 N N . GLY A 1 255 ? -17.581 7.942 10.214 1.00 76.62 255 GLY A N 1
ATOM 1926 C CA . GLY A 1 255 ? -18.660 8.865 10.564 1.00 76.62 255 GLY A CA 1
ATOM 1927 C C . GLY A 1 255 ? -20.012 8.161 10.697 1.00 76.62 255 GLY A C 1
ATOM 1928 O O . GLY A 1 255 ? -20.701 8.339 11.703 1.00 76.62 255 GLY A O 1
ATOM 1929 N N . LEU A 1 256 ? -20.360 7.296 9.741 1.00 79.06 256 LEU A N 1
ATOM 1930 C CA . LEU A 1 256 ? -21.602 6.516 9.751 1.00 79.06 256 LEU A CA 1
ATOM 1931 C C . LEU A 1 256 ? -21.654 5.529 10.921 1.00 79.06 256 LEU A C 1
ATOM 1933 O O . LEU A 1 256 ? -22.641 5.499 11.657 1.00 79.06 256 LEU A O 1
ATOM 1937 N N . CYS A 1 257 ? -20.584 4.762 11.156 1.00 73.06 257 CYS A N 1
ATOM 1938 C CA . CYS A 1 257 ? -20.509 3.837 12.290 1.00 73.06 257 CYS A CA 1
ATOM 1939 C C . CYS A 1 257 ? -20.702 4.563 13.631 1.00 73.06 257 CYS A C 1
ATOM 1941 O O . CYS A 1 257 ? -21.345 4.037 14.543 1.00 73.06 257 CYS A O 1
ATOM 1943 N N . TRP A 1 258 ? -20.168 5.779 13.759 1.00 72.06 258 TRP A N 1
ATOM 1944 C CA . TRP A 1 258 ? -20.324 6.602 14.957 1.00 72.06 258 TRP A CA 1
ATOM 1945 C C . TRP A 1 258 ? -21.733 7.173 15.102 1.00 72.06 258 TRP A C 1
ATOM 1947 O O . TRP A 1 258 ? -22.287 7.127 16.203 1.00 72.06 258 TRP A O 1
ATOM 1957 N N . ALA A 1 259 ? -22.335 7.646 14.011 1.00 71.62 259 ALA A N 1
ATOM 1958 C CA . ALA A 1 259 ? -23.714 8.126 14.001 1.00 71.62 259 ALA A CA 1
ATOM 1959 C C . ALA A 1 259 ? -24.696 7.020 14.423 1.00 71.62 259 ALA A C 1
ATOM 1961 O O . ALA A 1 259 ? -25.526 7.234 15.308 1.00 71.62 259 ALA A O 1
ATOM 1962 N N . ILE A 1 260 ? -24.541 5.810 13.875 1.00 71.50 260 ILE A N 1
ATOM 1963 C CA . ILE A 1 260 ? -25.365 4.640 14.219 1.00 71.50 260 ILE A CA 1
ATOM 1964 C C . ILE A 1 260 ? -25.188 4.268 15.696 1.00 71.50 260 ILE A C 1
ATOM 1966 O O . ILE A 1 260 ? -26.171 4.093 16.417 1.00 71.50 260 ILE A O 1
ATOM 1970 N N . LYS A 1 261 ? -23.945 4.203 16.191 1.00 65.38 261 LYS A N 1
ATOM 1971 C CA . LYS A 1 261 ? -23.673 3.878 17.601 1.00 65.38 261 LYS A CA 1
ATOM 1972 C C . LYS A 1 261 ? -24.253 4.925 18.559 1.00 65.38 261 LYS A C 1
ATOM 1974 O O . LYS A 1 261 ? -24.777 4.566 19.612 1.00 65.38 261 LYS A O 1
ATOM 1979 N N . GLY A 1 262 ? -24.186 6.206 18.195 1.00 62.31 262 GLY A N 1
ATOM 1980 C CA . GLY A 1 262 ? -24.815 7.297 18.941 1.00 62.31 262 GLY A CA 1
ATOM 1981 C C . GLY A 1 262 ? -26.344 7.202 18.957 1.00 62.31 262 GLY A C 1
ATOM 1982 O O . GLY A 1 262 ? -26.953 7.419 20.003 1.00 62.31 262 GLY A O 1
ATOM 1983 N N . ALA A 1 263 ? -26.959 6.820 17.835 1.00 56.53 263 ALA A N 1
ATOM 1984 C CA . ALA A 1 263 ? -28.406 6.635 17.725 1.00 56.53 263 ALA A CA 1
ATOM 1985 C C . ALA A 1 263 ? -28.918 5.453 18.567 1.00 56.53 263 ALA A C 1
ATOM 1987 O O . ALA A 1 263 ? -29.931 5.585 19.250 1.00 56.53 263 ALA A O 1
ATOM 1988 N N . ILE A 1 264 ? -28.196 4.327 18.581 1.00 56.44 264 ILE A N 1
ATOM 1989 C CA . ILE A 1 264 ? -28.546 3.153 19.401 1.00 56.44 264 ILE A CA 1
ATOM 1990 C C . ILE A 1 264 ? -28.465 3.491 20.894 1.00 56.44 264 ILE A C 1
ATOM 1992 O O . ILE A 1 264 ? -29.378 3.172 21.648 1.00 56.44 264 ILE A O 1
ATOM 1996 N N . ARG A 1 265 ? -27.414 4.204 21.320 1.00 52.38 265 ARG A N 1
ATOM 1997 C CA . ARG A 1 265 ? -27.219 4.578 22.731 1.00 52.38 265 ARG A CA 1
ATOM 1998 C C . ARG A 1 265 ? -28.275 5.558 23.252 1.00 52.38 265 ARG A C 1
ATOM 2000 O O . ARG A 1 265 ? -28.553 5.554 24.442 1.00 52.38 265 ARG A O 1
ATOM 2007 N N . LYS A 1 266 ? -28.864 6.381 22.376 1.00 54.69 266 LYS A N 1
ATOM 2008 C CA . LYS A 1 266 ? -29.992 7.269 22.711 1.00 54.69 266 LYS A CA 1
ATOM 2009 C C . LYS A 1 266 ? -31.334 6.541 22.834 1.00 54.69 266 LYS A C 1
ATOM 2011 O O . LYS A 1 266 ? -32.240 7.101 23.426 1.00 54.69 266 LYS A O 1
ATOM 2016 N N . ARG A 1 267 ? -31.479 5.341 22.257 1.00 52.09 267 ARG A N 1
ATOM 2017 C CA . ARG A 1 267 ? -32.704 4.522 22.357 1.00 52.09 267 ARG A CA 1
ATOM 2018 C C . ARG A 1 267 ? -32.693 3.548 23.539 1.00 52.09 267 ARG A C 1
ATOM 2020 O O . ARG A 1 267 ? -33.711 2.924 23.800 1.00 52.09 267 ARG A O 1
ATOM 2027 N N . SER A 1 268 ? -31.549 3.371 24.200 1.00 46.84 268 SER A N 1
ATOM 2028 C CA . SER A 1 268 ? -31.369 2.436 25.318 1.00 46.84 268 SER A CA 1
ATOM 2029 C C . SER A 1 268 ? -31.337 3.121 26.694 1.00 46.84 268 SER A C 1
ATOM 2031 O O . SER A 1 268 ? -30.833 2.525 27.645 1.00 46.84 268 SER A O 1
ATOM 2033 N N . ILE A 1 269 ? -31.771 4.380 26.772 1.00 43.97 269 ILE A N 1
ATOM 2034 C CA . ILE A 1 269 ? -31.945 5.198 27.984 1.00 43.97 269 ILE A CA 1
ATOM 2035 C C . ILE A 1 269 ? -33.371 5.734 27.920 1.00 43.97 269 ILE A C 1
ATOM 2037 O O . ILE A 1 269 ? -34.035 5.736 28.974 1.00 43.97 269 ILE A O 1
#

Radius of gyration: 20.78 Å; chains: 1; bounding box: 57×30×66 Å